Protein AF-A0A4Q2DPC7-F1 (afdb_monomer)

Radius of gyration: 23.28 Å; Cα contacts (8 Å, |Δi|>4): 653; chains: 1; bounding box: 59×60×65 Å

pLDDT: mean 77.58, std 16.74, range [26.27, 97.38]

Sequence (340 aa):
MPGGRYLVTFQQLKWLSVWDLRQPSPPPSTSSPENDDQLEGFRPTLLLRHNIAPFDSLAYIDSCVDGNTVRFLIKQLCEVPEEISSALNLDTSEGVPTYDLLQLSTQDGNVSIERLGRLIIVYPEVKYSLALSESEILFQTEDATMIWDASQSQASVWLIDIEDTPEICGVFTFSNHVLYITAKGVYGVERPPSQPIGEDWIVLPTSVEPRAAATLRPSFFIPHELEHTIDSGDQVSGPNVCNPRFREHHEEVFYEITEFEPLMDVDGKVTTKSKQTRDPISVYRYLFTFDSSHPEKSTLKLTESAAVSRPPGSSPKSLPPGAEVELAPVLHARMMMLRR

Mean predicted aligned error: 10.71 Å

Structure (mmCIF, N/CA/C/O backbone):
data_AF-A0A4Q2DPC7-F1
#
_entry.id   AF-A0A4Q2DPC7-F1
#
loop_
_atom_site.group_PDB
_atom_site.id
_atom_site.type_symbol
_atom_site.label_atom_id
_atom_site.label_alt_id
_atom_site.label_comp_id
_atom_site.label_asym_id
_atom_site.label_entity_id
_atom_site.label_seq_id
_atom_site.pdbx_PDB_ins_code
_atom_site.Cartn_x
_atom_site.Cartn_y
_atom_site.Cartn_z
_atom_site.occupancy
_atom_site.B_iso_or_equiv
_atom_site.auth_seq_id
_atom_site.auth_comp_id
_atom_site.auth_asym_id
_atom_site.auth_atom_id
_atom_site.pdbx_PDB_model_num
ATOM 1 N N . MET A 1 1 ? -11.264 15.529 5.715 1.00 56.19 1 MET A N 1
ATOM 2 C CA . MET A 1 1 ? -11.570 16.604 6.691 1.00 56.19 1 MET A CA 1
ATOM 3 C C . MET A 1 1 ? -11.340 17.989 6.089 1.00 56.19 1 MET A C 1
ATOM 5 O O . MET A 1 1 ? -10.223 18.275 5.660 1.00 56.19 1 MET A O 1
ATOM 9 N N . PRO A 1 2 ? -12.333 18.892 6.064 1.00 49.81 2 PRO A N 1
ATOM 10 C CA . PRO A 1 2 ? -12.220 20.132 5.303 1.00 49.81 2 PRO A CA 1
ATOM 11 C C . PRO A 1 2 ? -11.270 21.152 5.961 1.00 49.81 2 PRO A C 1
ATOM 13 O O . PRO A 1 2 ? -11.459 21.574 7.103 1.00 49.81 2 PRO A O 1
ATOM 16 N N . GLY A 1 3 ? -10.267 21.611 5.205 1.00 63.03 3 GLY A N 1
ATOM 17 C CA . GLY A 1 3 ? -9.585 22.892 5.432 1.00 63.03 3 GLY A CA 1
ATOM 18 C C . GLY A 1 3 ? -8.669 23.003 6.657 1.00 63.03 3 GLY A C 1
ATOM 19 O O . GLY A 1 3 ? -8.519 24.114 7.173 1.00 63.03 3 GLY A O 1
ATOM 20 N N . GLY A 1 4 ? -8.088 21.898 7.139 1.00 74.62 4 GLY A N 1
ATOM 21 C CA . GLY A 1 4 ? -7.097 21.919 8.228 1.00 74.62 4 GLY A CA 1
ATOM 22 C C . GLY A 1 4 ? -7.664 22.342 9.588 1.00 74.62 4 GLY A C 1
ATOM 23 O O . GLY A 1 4 ? -6.936 22.870 10.421 1.00 74.62 4 GLY A O 1
ATOM 24 N N . ARG A 1 5 ? -8.978 22.178 9.800 1.00 84.69 5 ARG A N 1
ATOM 25 C CA . ARG A 1 5 ? -9.642 22.503 11.073 1.00 84.69 5 ARG A CA 1
ATOM 26 C C . ARG A 1 5 ? -9.238 21.556 12.199 1.00 84.69 5 ARG A C 1
ATOM 28 O O . ARG A 1 5 ? -9.127 22.001 13.333 1.00 84.69 5 ARG A O 1
ATOM 35 N N . TYR A 1 6 ? -9.065 20.277 11.899 1.00 86.88 6 TYR A N 1
ATOM 36 C CA . TYR A 1 6 ? -8.822 19.263 12.913 1.00 86.88 6 TYR A CA 1
ATOM 37 C C . TYR A 1 6 ? -7.364 18.817 12.898 1.00 86.88 6 TYR A C 1
ATOM 39 O O . TYR A 1 6 ? -6.773 18.655 11.831 1.00 86.88 6 TYR A O 1
ATOM 47 N N . LEU A 1 7 ? -6.808 18.596 14.085 1.00 87.12 7 LEU A N 1
ATOM 48 C CA . LEU A 1 7 ? -5.503 17.978 14.280 1.00 87.12 7 LEU A CA 1
ATOM 49 C C . LEU A 1 7 ? -5.706 16.623 14.950 1.00 87.12 7 LEU A C 1
ATOM 51 O O . LEU A 1 7 ? -6.346 16.544 15.995 1.00 87.12 7 LEU A O 1
ATOM 55 N N . VAL A 1 8 ? -5.137 15.571 14.370 1.00 87.81 8 VAL A N 1
ATOM 56 C CA . VAL A 1 8 ? -5.086 14.247 14.997 1.00 87.81 8 VAL A CA 1
ATOM 57 C C . VAL A 1 8 ? -3.690 14.047 15.570 1.00 87.81 8 VAL A C 1
ATOM 59 O O . VAL A 1 8 ? -2.701 14.245 14.866 1.00 87.81 8 VAL A O 1
ATOM 62 N N . THR A 1 9 ? -3.599 13.681 16.847 1.00 88.88 9 THR A N 1
ATOM 63 C CA . THR A 1 9 ? -2.324 13.386 17.510 1.00 88.88 9 THR A CA 1
ATOM 64 C C . THR A 1 9 ? -2.333 12.009 18.153 1.00 88.88 9 THR A C 1
ATOM 66 O O . THR A 1 9 ? -3.352 11.550 18.670 1.00 88.88 9 THR A O 1
ATOM 69 N N . PHE A 1 10 ? -1.165 11.370 18.152 1.00 86.12 10 PHE A N 1
ATOM 70 C CA . PHE A 1 10 ? -0.914 10.127 18.869 1.00 86.12 10 PHE A CA 1
ATOM 71 C C . PHE A 1 10 ? -0.102 10.450 20.122 1.00 86.12 10 PHE A C 1
ATOM 73 O O . PHE A 1 10 ? 1.041 10.892 20.032 1.00 86.12 10 PHE A O 1
ATOM 80 N N . GLN A 1 11 ? -0.701 10.282 21.299 1.00 84.56 11 GLN A N 1
ATOM 81 C CA . GLN A 1 11 ? -0.063 10.597 22.575 1.00 84.56 11 GLN A CA 1
ATOM 82 C C . GLN A 1 11 ? 0.339 9.313 23.296 1.00 84.56 11 GLN A C 1
ATOM 84 O O . GLN A 1 11 ? -0.480 8.407 23.468 1.00 84.56 11 GLN A O 1
ATOM 89 N N . GLN A 1 12 ? 1.597 9.260 23.749 1.00 82.69 12 GLN A N 1
ATOM 90 C CA . GLN A 1 12 ? 2.149 8.155 24.550 1.00 82.69 12 GLN A CA 1
ATOM 91 C C . GLN A 1 12 ? 1.966 6.767 23.909 1.00 82.69 12 GLN A C 1
ATOM 93 O O . GLN A 1 12 ? 1.834 5.782 24.625 1.00 82.69 12 GLN A O 1
ATOM 98 N N . LEU A 1 13 ? 1.876 6.700 22.576 1.00 80.38 13 LEU A N 1
ATOM 99 C CA . LEU A 1 13 ? 1.607 5.470 21.818 1.00 80.38 13 LEU A CA 1
ATOM 100 C C . LEU A 1 13 ? 0.351 4.689 22.274 1.00 80.38 13 LEU A C 1
ATOM 102 O O . LEU A 1 13 ? 0.242 3.491 22.046 1.00 80.38 13 LEU A O 1
ATOM 106 N N . LYS A 1 14 ? -0.599 5.362 22.937 1.00 85.38 14 LYS A N 1
ATOM 107 C CA . LYS A 1 14 ? -1.792 4.741 23.547 1.00 85.38 14 LYS A CA 1
ATOM 108 C C . LYS A 1 14 ? -3.076 5.535 23.318 1.00 85.38 14 LYS A C 1
ATOM 110 O O . LYS A 1 14 ? -4.182 5.052 23.528 1.00 85.38 14 LYS A O 1
ATOM 115 N N . TRP A 1 15 ? -2.963 6.790 22.902 1.00 87.94 15 TRP A N 1
ATOM 116 C CA . TRP A 1 15 ? -4.129 7.647 22.735 1.00 87.94 15 TRP A CA 1
ATOM 117 C C . TRP A 1 15 ? -4.141 8.265 21.352 1.00 87.94 15 TRP A C 1
ATOM 119 O O . TRP A 1 15 ? -3.207 8.978 20.995 1.00 87.94 15 TRP A O 1
ATOM 129 N N . LEU A 1 16 ? -5.232 8.057 20.620 1.00 89.94 16 LEU A N 1
ATOM 130 C CA . LEU A 1 16 ? -5.581 8.866 19.460 1.00 89.94 16 LEU A CA 1
ATOM 131 C C . LEU A 1 16 ? -6.444 10.025 19.951 1.00 89.94 16 LEU A C 1
ATOM 133 O O . LEU A 1 16 ? -7.504 9.818 20.541 1.00 89.94 16 LEU A O 1
ATOM 137 N N . SER A 1 17 ? -5.974 11.250 19.745 1.00 91.00 17 SER A N 1
ATOM 138 C CA . SER A 1 17 ? -6.675 12.467 20.157 1.00 91.00 17 SER A CA 1
ATOM 139 C C . SER A 1 17 ? -7.010 13.326 18.949 1.00 91.00 17 SER A C 1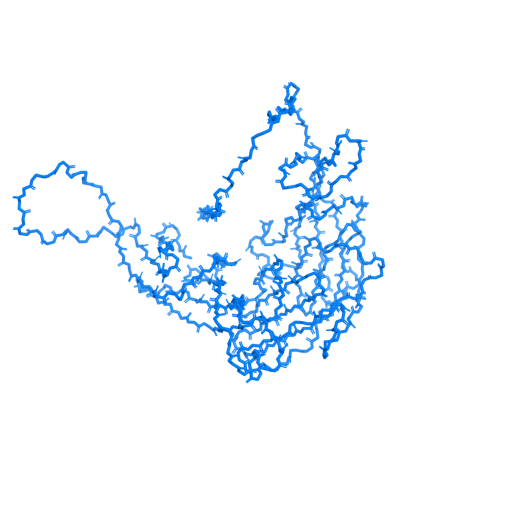
ATOM 141 O O . SER A 1 17 ? -6.179 13.488 18.058 1.00 91.00 17 SER A O 1
ATOM 143 N N . VAL A 1 18 ? -8.210 13.899 18.932 1.00 90.62 18 VAL A N 1
ATOM 144 C CA . VAL A 1 18 ? -8.676 14.797 17.871 1.00 90.62 18 VAL A CA 1
ATOM 145 C C . VAL A 1 18 ? -8.951 16.162 18.467 1.00 90.62 18 VAL A C 1
ATOM 147 O O . VAL A 1 18 ? -9.733 16.291 19.407 1.00 90.62 18 VAL A O 1
ATOM 150 N N . TRP A 1 19 ? -8.311 17.176 17.904 1.00 91.00 19 TRP A N 1
ATOM 151 C CA . TRP A 1 19 ? -8.362 18.555 18.364 1.00 91.00 19 TRP A CA 1
ATOM 152 C C . TRP A 1 19 ? -9.029 19.432 17.313 1.00 91.00 19 TRP A C 1
ATOM 154 O O . TRP A 1 19 ? -8.735 19.301 16.127 1.00 91.00 19 TRP A O 1
ATOM 164 N N . ASP A 1 20 ? -9.877 20.360 17.739 1.00 89.56 20 ASP A N 1
ATOM 165 C CA . ASP A 1 20 ? -10.370 21.454 16.910 1.00 89.56 20 ASP A CA 1
ATOM 166 C C . ASP A 1 20 ? -9.420 22.654 17.018 1.00 89.56 20 ASP A C 1
ATOM 168 O O . ASP A 1 20 ? -9.315 23.293 18.067 1.00 89.56 20 ASP A O 1
ATOM 172 N N . LEU A 1 21 ? -8.731 22.965 15.920 1.00 87.81 21 LEU A N 1
ATOM 173 C CA . LEU A 1 21 ? -7.812 24.097 15.792 1.00 87.81 21 LEU A CA 1
ATOM 174 C C . LEU A 1 21 ? -8.520 25.429 15.516 1.00 87.81 21 LEU A C 1
ATOM 176 O O . LEU A 1 21 ? -7.850 26.441 15.337 1.00 87.81 21 LEU A O 1
ATOM 180 N N . ARG A 1 22 ? -9.852 25.462 15.420 1.00 84.56 22 ARG A N 1
ATOM 181 C CA . ARG A 1 22 ? -10.618 26.702 15.202 1.00 84.56 22 ARG A CA 1
ATOM 182 C C . ARG A 1 22 ? -11.513 27.058 16.375 1.00 84.56 22 ARG A C 1
ATOM 184 O O . ARG A 1 22 ? -11.878 28.222 16.515 1.00 84.56 22 ARG A O 1
ATOM 191 N N . GLN A 1 23 ? -11.862 26.083 17.204 1.00 78.69 23 GLN A N 1
ATOM 192 C CA . GLN A 1 23 ? -12.655 26.320 18.397 1.00 78.69 23 GLN A CA 1
ATOM 193 C C . GLN A 1 23 ? -11.728 26.617 19.586 1.00 78.69 23 GLN A C 1
ATOM 195 O O . GLN A 1 23 ? -10.999 25.717 20.018 1.00 78.69 23 GLN A O 1
ATOM 200 N N . PRO A 1 24 ? -11.723 27.856 20.119 1.00 72.81 24 PRO A N 1
ATOM 201 C CA . PRO A 1 24 ? -10.954 28.165 21.313 1.00 72.81 24 PRO A CA 1
ATOM 202 C C . PRO A 1 24 ? -11.492 27.336 22.480 1.00 72.81 24 PRO A C 1
ATOM 204 O O . PRO A 1 24 ? -12.707 27.230 22.663 1.00 72.81 24 PRO A O 1
ATOM 207 N N . SER A 1 25 ? -10.584 26.749 23.260 1.00 67.88 25 SER A N 1
ATOM 208 C CA . SER A 1 25 ? -10.962 26.071 24.499 1.00 67.88 25 SER A CA 1
ATOM 209 C C . SER A 1 25 ? -11.742 27.043 25.388 1.00 67.88 25 SER A C 1
ATOM 211 O O . SER A 1 25 ? -11.353 28.214 25.473 1.00 67.88 25 SER A O 1
ATOM 213 N N . PRO A 1 26 ? -12.815 26.597 26.068 1.00 67.88 26 PRO A N 1
ATOM 214 C CA . PRO A 1 26 ? -13.439 27.427 27.085 1.00 67.88 26 PRO A CA 1
ATOM 215 C C . PRO A 1 26 ? -12.363 27.844 28.098 1.00 67.88 26 PRO A C 1
ATOM 217 O O . PRO A 1 26 ? -11.483 27.029 28.411 1.00 67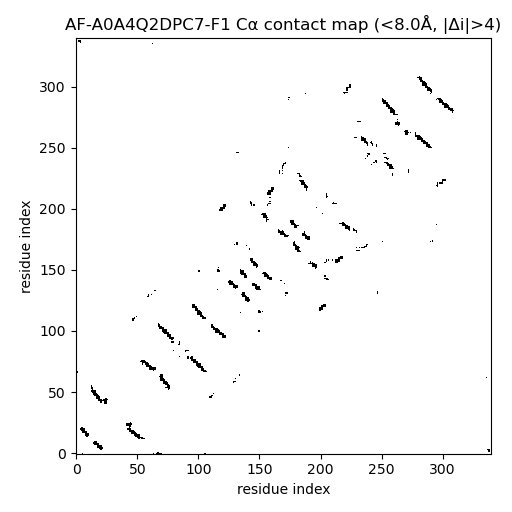.88 26 PRO A O 1
ATOM 220 N N . PRO A 1 27 ? -12.382 29.102 28.577 1.00 64.81 27 PRO A N 1
ATOM 221 C CA . PRO A 1 27 ? -11.403 29.553 29.551 1.00 64.81 27 PRO A CA 1
ATOM 222 C C . PRO A 1 27 ? -11.418 28.579 30.732 1.00 64.81 27 PRO A C 1
ATOM 224 O O . PRO A 1 27 ? -12.505 28.148 31.142 1.00 64.81 27 PRO A O 1
ATOM 227 N N . PRO A 1 28 ? -10.242 28.184 31.255 1.00 64.56 28 PRO A N 1
ATOM 228 C CA . PRO A 1 28 ? -10.202 27.362 32.451 1.00 64.56 28 PRO A CA 1
ATOM 229 C C . PRO A 1 28 ? -11.060 28.061 33.501 1.00 64.56 28 PRO A C 1
ATOM 231 O O . PRO A 1 28 ? -10.928 29.265 33.710 1.00 64.56 28 PRO A O 1
ATOM 234 N N . SER A 1 29 ? -11.989 27.330 34.111 1.00 61.09 29 SER A N 1
ATOM 235 C CA . SER A 1 29 ? -12.827 27.849 35.186 1.00 61.09 29 SER A CA 1
ATOM 236 C C . SER A 1 29 ? -11.931 28.140 36.393 1.00 61.09 29 SER A C 1
ATOM 238 O O . SER A 1 29 ? -11.763 27.296 37.269 1.00 61.09 29 SER A O 1
ATOM 240 N N . THR A 1 30 ? -11.264 29.295 36.396 1.00 59.38 30 THR A N 1
ATOM 241 C CA . THR A 1 30 ? -10.318 29.696 37.432 1.00 59.38 30 THR A CA 1
ATOM 242 C C . THR A 1 30 ? -11.053 30.371 38.574 1.00 59.38 30 THR A C 1
ATOM 244 O O . THR A 1 30 ? -11.545 31.489 38.444 1.00 59.38 30 THR A O 1
ATOM 247 N N . SER A 1 31 ? -11.025 29.709 39.727 1.00 49.44 31 SER A N 1
ATOM 248 C CA . SER A 1 31 ? -11.077 30.337 41.046 1.00 49.44 31 SER A CA 1
ATOM 249 C C . SER A 1 31 ? -9.678 30.508 41.660 1.00 49.44 31 SER A C 1
ATOM 251 O O . SER A 1 31 ? -9.562 30.622 42.876 1.00 49.44 31 SER A O 1
ATOM 253 N N . SER A 1 32 ? -8.606 30.513 40.862 1.00 50.31 32 SER A N 1
ATOM 254 C CA . SER A 1 32 ? -7.241 30.716 41.366 1.00 50.31 32 SER A CA 1
ATOM 255 C C . SER A 1 32 ? -6.572 31.861 40.612 1.00 50.31 32 SER A C 1
ATOM 257 O O . SER A 1 32 ? -6.123 31.665 39.483 1.00 50.31 32 SER A O 1
ATOM 259 N N . PRO A 1 33 ? -6.553 33.064 41.207 1.00 58.44 33 PRO A N 1
ATOM 260 C CA . PRO A 1 33 ? -5.774 34.179 40.721 1.00 58.44 33 PRO A CA 1
ATOM 261 C C . PRO A 1 33 ? -4.414 34.090 41.394 1.00 58.44 33 PRO A C 1
ATOM 263 O O . PRO A 1 33 ? -4.319 34.400 42.570 1.00 58.44 33 PRO A O 1
ATOM 266 N N . GLU A 1 34 ? -3.378 33.651 40.693 1.00 55.31 34 GLU A N 1
ATOM 267 C CA . GLU A 1 34 ? -2.026 34.103 41.015 1.00 55.31 34 GLU A CA 1
ATOM 268 C C . GLU A 1 34 ? -1.064 33.688 39.908 1.00 55.31 34 GLU A C 1
ATOM 270 O O . GLU A 1 34 ? -0.808 32.510 39.690 1.00 55.31 34 GLU A O 1
ATOM 275 N N . ASN A 1 35 ? -0.574 34.722 39.225 1.00 55.84 35 ASN A N 1
ATOM 276 C CA . ASN A 1 35 ? 0.733 34.811 38.594 1.00 55.84 35 ASN A CA 1
ATOM 277 C C . ASN A 1 35 ? 1.124 33.667 37.662 1.00 55.84 35 ASN A C 1
ATOM 279 O O . ASN A 1 35 ? 1.752 32.700 38.068 1.00 55.84 35 ASN A O 1
ATOM 283 N N . ASP A 1 36 ? 0.875 33.876 36.377 1.00 49.44 36 ASP A N 1
ATOM 284 C CA . ASP A 1 36 ? 1.939 33.692 35.398 1.00 49.44 36 ASP A CA 1
ATOM 285 C C . ASP A 1 36 ? 1.606 34.526 34.166 1.00 49.44 36 ASP A C 1
ATOM 287 O O . ASP A 1 36 ? 0.430 34.743 33.866 1.00 49.44 36 ASP A O 1
ATOM 291 N N . ASP A 1 37 ? 2.643 35.002 33.481 1.00 51.69 37 ASP A N 1
ATOM 292 C CA . ASP A 1 37 ? 2.609 35.593 32.144 1.00 51.69 37 ASP A CA 1
ATOM 293 C C . ASP A 1 37 ? 1.985 34.596 31.150 1.00 51.69 37 ASP A C 1
ATOM 295 O O . ASP A 1 37 ? 2.657 33.937 30.351 1.00 51.69 37 ASP A O 1
ATOM 299 N N . GLN A 1 38 ? 0.666 34.429 31.233 1.00 54.44 38 GLN A N 1
ATOM 300 C CA . GLN A 1 38 ? -0.097 33.591 30.336 1.00 54.44 38 GLN A CA 1
ATOM 301 C C . GLN A 1 38 ? -0.081 34.291 28.989 1.00 54.44 38 GLN A C 1
ATOM 303 O O . GLN A 1 38 ? -0.838 35.229 28.752 1.00 54.44 38 GLN A O 1
ATOM 308 N N . LEU A 1 39 ? 0.776 33.806 28.087 1.00 53.41 39 LEU A N 1
ATOM 309 C CA . LEU A 1 39 ? 0.493 33.894 26.664 1.00 53.41 39 LEU A CA 1
ATOM 310 C C . LEU A 1 39 ? -1.000 33.578 26.499 1.00 53.41 39 LEU A C 1
ATOM 312 O O . LEU A 1 39 ? -1.407 32.431 26.708 1.00 53.41 39 LEU A O 1
ATOM 316 N N . GLU A 1 40 ? -1.799 34.585 26.131 1.00 57.34 40 GLU A N 1
ATOM 317 C CA . GLU A 1 40 ? -3.166 34.452 25.609 1.00 57.34 40 GLU A CA 1
ATOM 318 C C . GLU A 1 40 ? -3.102 33.735 24.246 1.00 57.34 40 GLU A C 1
ATOM 320 O O . GLU A 1 40 ? -3.514 34.227 23.199 1.00 57.34 40 GLU A O 1
ATOM 325 N N . GLY A 1 41 ? -2.463 32.571 24.234 1.00 65.75 41 GLY A N 1
ATOM 326 C CA . GLY A 1 41 ? -2.281 31.729 23.080 1.00 65.75 41 GLY A CA 1
ATOM 327 C C . GLY A 1 41 ? -3.555 30.944 22.862 1.00 65.75 41 GLY A C 1
ATOM 328 O O . GLY A 1 41 ? -4.091 30.324 23.782 1.00 65.75 41 GLY A O 1
ATOM 329 N N . PHE A 1 42 ? -4.023 30.957 21.621 1.00 70.38 42 PHE A N 1
ATOM 330 C CA . PHE A 1 42 ? -5.060 30.065 21.136 1.00 70.38 42 PHE A CA 1
ATOM 331 C C . PHE A 1 42 ? -4.803 28.624 21.620 1.00 70.38 42 PHE A C 1
ATOM 333 O O . PHE A 1 42 ? -3.779 28.024 21.285 1.00 70.38 42 PHE A O 1
ATOM 340 N N . ARG A 1 43 ? -5.728 28.071 22.416 1.00 79.00 43 ARG A N 1
ATOM 341 C CA . ARG A 1 43 ? -5.691 26.673 22.870 1.00 79.00 43 ARG A CA 1
ATOM 342 C C . ARG A 1 43 ? -6.716 25.851 22.086 1.00 79.00 43 ARG A C 1
ATOM 344 O O . ARG A 1 43 ? -7.916 26.073 22.286 1.00 79.00 43 ARG A O 1
ATOM 351 N N . PRO A 1 44 ? -6.279 24.907 21.234 1.00 85.44 44 PRO A N 1
ATOM 352 C CA . PRO A 1 44 ? -7.181 23.999 20.534 1.00 85.44 44 PRO A CA 1
ATOM 353 C C . PRO A 1 44 ? -8.078 23.222 21.500 1.00 85.44 44 PRO A C 1
ATOM 355 O O . PRO A 1 44 ? -7.621 22.807 22.565 1.00 85.44 44 PRO A O 1
ATOM 358 N N . THR A 1 45 ? -9.332 22.987 21.118 1.00 89.56 45 THR A N 1
ATOM 359 C CA . THR A 1 45 ? -10.280 22.203 21.930 1.00 89.56 45 THR A CA 1
ATOM 360 C C . THR A 1 45 ? -10.107 20.710 21.657 1.00 89.56 45 THR A C 1
ATOM 362 O O . THR A 1 45 ? -10.149 20.292 20.504 1.00 89.56 45 THR A O 1
ATOM 365 N N . LEU A 1 46 ? -9.951 19.882 22.693 1.00 90.62 46 LEU A N 1
ATOM 366 C CA . LEU A 1 46 ? -9.965 18.421 22.549 1.00 90.62 46 LEU A CA 1
ATOM 367 C C . LEU A 1 46 ? -11.403 17.938 22.308 1.00 90.62 46 LEU A C 1
ATOM 369 O O . LEU A 1 46 ? -12.254 18.108 23.177 1.00 90.62 46 LEU A O 1
ATOM 373 N N . LEU A 1 47 ? -11.666 17.329 21.152 1.00 90.50 47 LEU A N 1
ATOM 374 C CA . LEU A 1 47 ? -12.987 16.805 20.784 1.00 90.50 47 LEU A CA 1
ATOM 375 C C . LEU A 1 47 ? -13.158 15.334 21.147 1.00 90.50 47 LEU A C 1
ATOM 377 O O . LEU A 1 47 ? -14.209 14.924 21.628 1.00 90.50 47 LEU A O 1
ATOM 381 N N . LEU A 1 48 ? -12.122 14.536 20.901 1.00 93.06 48 LEU A N 1
ATOM 382 C CA . LEU A 1 48 ? -12.150 13.096 21.112 1.00 93.06 48 LEU A CA 1
ATOM 383 C C . LEU A 1 48 ? -10.806 12.642 21.663 1.00 93.06 48 LEU A C 1
ATOM 385 O O . LEU A 1 48 ? -9.757 13.063 21.179 1.00 93.06 48 LEU A O 1
ATOM 389 N N . ARG A 1 49 ? -10.847 11.731 22.633 1.00 92.75 49 ARG A N 1
ATOM 390 C CA . ARG A 1 49 ? -9.684 10.971 23.082 1.00 92.75 49 ARG A CA 1
ATOM 391 C C . ARG A 1 49 ? -10.050 9.495 23.128 1.00 92.75 49 ARG A C 1
ATOM 393 O O . ARG A 1 49 ? -10.846 9.080 23.964 1.00 92.75 49 ARG A O 1
ATOM 400 N N . HIS A 1 50 ? -9.467 8.720 22.226 1.00 90.38 50 HIS A N 1
ATOM 401 C CA . HIS A 1 50 ? -9.716 7.295 22.081 1.00 90.38 50 HIS A CA 1
ATOM 402 C C . HIS A 1 50 ? -8.509 6.491 22.557 1.00 90.38 50 HIS A C 1
ATOM 404 O O . HIS A 1 50 ? -7.373 6.785 22.180 1.00 90.38 50 HIS A O 1
ATOM 410 N N . ASN A 1 51 ? -8.761 5.503 23.415 1.00 89.19 51 ASN A N 1
ATOM 411 C CA . ASN A 1 51 ? -7.736 4.573 23.873 1.00 89.19 51 ASN A CA 1
ATOM 412 C C . ASN A 1 51 ? -7.463 3.574 22.750 1.00 89.19 51 ASN A C 1
ATOM 414 O O . ASN A 1 51 ? -8.333 2.775 2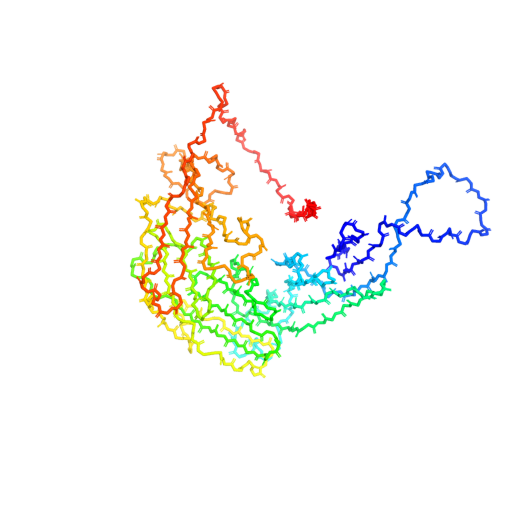2.416 1.00 89.19 51 ASN A O 1
ATOM 418 N N . ILE A 1 52 ? -6.268 3.637 22.189 1.00 84.12 52 ILE A N 1
ATOM 419 C CA . ILE A 1 52 ? -5.738 2.615 21.297 1.00 84.12 52 ILE A CA 1
ATOM 420 C C . ILE A 1 52 ? -4.802 1.750 22.135 1.00 84.12 52 ILE A C 1
ATOM 422 O O . ILE A 1 52 ? -4.061 2.266 22.975 1.00 84.12 52 ILE A O 1
ATOM 426 N N . ALA A 1 53 ? -4.856 0.429 21.965 1.00 78.31 53 ALA A N 1
ATOM 427 C CA . ALA A 1 53 ? -3.890 -0.432 22.638 1.00 78.31 53 ALA A CA 1
ATOM 428 C C . ALA A 1 53 ? -2.459 0.038 22.296 1.00 78.31 53 ALA A C 1
ATOM 430 O O . ALA A 1 53 ? -2.271 0.640 21.231 1.00 78.31 53 ALA A O 1
ATOM 431 N N . PRO A 1 54 ? -1.474 -0.169 23.195 1.00 78.38 54 PRO A N 1
ATOM 432 C CA . PRO A 1 54 ? -0.093 0.219 22.936 1.00 78.38 54 PRO A CA 1
ATOM 433 C C . PRO A 1 54 ? 0.331 -0.237 21.542 1.00 78.38 54 PRO A C 1
ATOM 435 O O . PRO A 1 54 ? 0.259 -1.426 21.230 1.00 78.38 54 PRO A O 1
ATOM 438 N N . PHE A 1 55 ? 0.691 0.716 20.687 1.00 73.94 55 PHE A N 1
ATOM 439 C CA . PHE A 1 55 ? 1.005 0.427 19.295 1.00 73.94 55 PHE A CA 1
ATOM 440 C C . PHE A 1 55 ? 2.494 0.605 19.024 1.00 73.94 55 PHE A C 1
ATOM 442 O O . PHE A 1 55 ? 3.145 1.478 19.596 1.00 73.94 55 PHE A O 1
ATOM 449 N N . ASP A 1 56 ? 3.011 -0.247 18.146 1.00 74.00 56 ASP A N 1
ATOM 450 C CA . ASP A 1 56 ? 4.403 -0.233 17.704 1.00 74.00 56 ASP A CA 1
ATOM 451 C C . ASP A 1 56 ? 4.604 0.898 16.692 1.00 74.00 56 ASP A C 1
ATOM 453 O O . ASP A 1 56 ? 5.452 1.776 16.845 1.00 74.00 56 ASP A O 1
ATOM 457 N N . SER A 1 57 ? 3.738 0.942 15.678 1.00 74.81 57 SER A N 1
ATOM 458 C CA . SER A 1 57 ? 3.806 1.960 14.637 1.00 74.81 57 SER A CA 1
ATOM 459 C C . SER A 1 57 ? 2.451 2.239 13.993 1.00 74.81 57 SER A C 1
ATOM 461 O O . SER A 1 57 ? 1.511 1.441 14.026 1.00 74.81 57 SER A O 1
ATOM 463 N N . LEU A 1 58 ? 2.342 3.424 13.400 1.00 73.25 58 LEU A N 1
ATOM 464 C CA . LEU A 1 58 ? 1.236 3.754 12.516 1.00 73.25 58 LEU A CA 1
ATOM 465 C C . LEU A 1 58 ? 1.594 3.258 11.115 1.00 73.25 58 LEU A C 1
ATOM 467 O O . LEU A 1 58 ? 2.494 3.810 10.486 1.00 73.25 58 LEU A O 1
ATOM 471 N N . ALA A 1 59 ? 0.906 2.216 10.652 1.00 69.44 59 ALA A N 1
ATOM 472 C CA . ALA A 1 59 ? 1.213 1.581 9.375 1.00 69.44 59 ALA A CA 1
ATOM 473 C C . ALA A 1 59 ? 0.668 2.396 8.196 1.00 69.44 59 ALA A C 1
ATOM 475 O O . ALA A 1 59 ? 1.321 2.514 7.162 1.00 69.44 59 ALA A O 1
ATOM 476 N N . TYR A 1 60 ? -0.517 2.995 8.355 1.00 74.31 60 TYR A N 1
ATOM 477 C CA . TYR A 1 60 ? -1.154 3.751 7.281 1.00 74.31 60 TYR A CA 1
ATOM 478 C C . TYR A 1 60 ? -2.164 4.794 7.792 1.00 74.31 60 TYR A C 1
ATOM 480 O O . TYR A 1 60 ? -2.839 4.590 8.803 1.00 74.31 60 TYR A O 1
ATOM 488 N N . ILE A 1 61 ? -2.273 5.913 7.064 1.00 72.00 61 ILE A N 1
ATOM 489 C CA . ILE A 1 61 ? -3.328 6.926 7.216 1.00 72.00 61 ILE A CA 1
ATOM 490 C C . ILE A 1 61 ? -3.964 7.153 5.845 1.00 72.00 61 ILE A C 1
ATOM 492 O O . ILE A 1 61 ? -3.274 7.577 4.913 1.00 72.00 61 ILE A O 1
ATOM 496 N N . ASP A 1 62 ? -5.274 6.946 5.746 1.00 72.50 62 ASP A N 1
ATOM 497 C CA . ASP A 1 62 ? -6.045 7.368 4.583 1.00 72.50 62 ASP A CA 1
ATOM 498 C C . ASP A 1 62 ? -6.438 8.833 4.722 1.00 72.50 62 ASP A C 1
ATOM 500 O O . ASP A 1 62 ? -7.155 9.206 5.651 1.00 72.50 62 ASP A O 1
ATOM 504 N N . SER A 1 63 ? -5.946 9.678 3.819 1.00 58.66 63 SER A N 1
ATOM 505 C CA . SER A 1 63 ? -6.026 11.127 3.997 1.00 58.66 63 SER A CA 1
ATOM 506 C C . SER A 1 63 ? -7.455 11.676 3.935 1.00 58.66 63 SER A C 1
ATOM 508 O O . SER A 1 63 ? -7.717 12.661 4.625 1.00 58.66 63 SER A O 1
ATOM 510 N N . CYS A 1 64 ? -8.368 11.047 3.182 1.00 61.59 64 CYS A N 1
ATOM 511 C CA . CYS A 1 64 ? -9.812 11.319 3.143 1.00 61.59 64 CYS A CA 1
ATOM 512 C C . CYS A 1 64 ? -10.512 10.173 2.388 1.00 61.59 64 CYS A C 1
ATOM 514 O O . CYS A 1 64 ? -10.351 10.076 1.177 1.00 61.59 64 CYS A O 1
ATOM 516 N N . VAL A 1 65 ? -11.318 9.359 3.072 1.00 67.12 65 VAL A N 1
ATOM 517 C CA . VAL A 1 65 ? -12.262 8.441 2.395 1.00 67.12 65 VAL A CA 1
ATOM 518 C C . VAL A 1 65 ? -13.363 9.256 1.718 1.00 67.12 65 VAL A C 1
ATOM 520 O O . VAL A 1 65 ? -13.769 8.995 0.595 1.00 67.12 65 VAL A O 1
ATOM 523 N N . ASP A 1 66 ? -13.796 10.300 2.419 1.00 71.94 66 ASP A N 1
ATOM 524 C CA . ASP A 1 66 ? -14.677 11.347 1.938 1.00 71.94 66 ASP A CA 1
ATOM 525 C C . ASP A 1 66 ? -14.280 12.671 2.629 1.00 71.94 66 ASP A C 1
ATOM 527 O O . ASP A 1 66 ? -13.293 12.753 3.374 1.00 71.94 66 ASP A O 1
ATOM 531 N N . GLY A 1 67 ? -15.040 13.746 2.406 1.00 74.62 67 GLY A N 1
ATOM 532 C CA . GLY A 1 67 ? -14.769 15.049 3.026 1.00 74.62 67 GLY A CA 1
ATOM 533 C C . GLY A 1 67 ? -14.686 15.027 4.563 1.00 74.62 67 GLY A C 1
ATOM 534 O O . GLY A 1 67 ? -14.027 15.895 5.142 1.00 74.62 67 GLY A O 1
ATOM 535 N N . ASN A 1 68 ? -15.262 14.018 5.211 1.00 84.88 68 ASN A N 1
ATOM 536 C CA . ASN A 1 68 ? -15.559 13.907 6.635 1.00 84.88 68 ASN A CA 1
ATOM 537 C C . ASN A 1 68 ? -14.942 12.674 7.320 1.00 84.88 68 ASN A C 1
ATOM 539 O O . ASN A 1 68 ? -14.954 12.607 8.547 1.00 84.88 68 ASN A O 1
ATOM 543 N N . THR A 1 69 ? -14.371 11.741 6.564 1.00 85.31 69 THR A N 1
ATOM 544 C CA . THR A 1 69 ? -13.912 10.448 7.080 1.00 85.31 69 THR A CA 1
ATOM 545 C C . THR A 1 69 ? -12.417 10.243 6.829 1.00 85.31 69 THR A C 1
ATOM 547 O O . THR A 1 69 ? -11.913 10.488 5.733 1.00 85.31 69 THR A O 1
ATOM 550 N N . VAL A 1 70 ? -11.691 9.790 7.852 1.00 84.94 70 VAL A N 1
ATOM 551 C CA . VAL A 1 70 ? -10.255 9.456 7.821 1.00 84.94 70 VAL A CA 1
ATOM 552 C C . VAL A 1 70 ? -10.080 8.057 8.393 1.00 84.94 70 VAL A C 1
ATOM 554 O O . VAL A 1 70 ? -10.670 7.742 9.424 1.00 84.94 70 VAL A O 1
ATOM 557 N N . ARG A 1 71 ? -9.261 7.216 7.758 1.00 86.00 71 ARG A N 1
ATOM 558 C CA . ARG A 1 71 ? -8.971 5.862 8.254 1.00 86.00 71 ARG A CA 1
ATOM 559 C C . ARG A 1 71 ? -7.529 5.735 8.717 1.00 86.00 71 ARG A C 1
ATOM 561 O O . ARG A 1 71 ? -6.628 6.366 8.169 1.00 86.00 71 ARG A O 1
ATOM 568 N N . PHE A 1 72 ? -7.323 4.900 9.724 1.00 86.81 72 PHE A N 1
ATOM 569 C CA . PHE A 1 72 ? -6.022 4.599 10.302 1.00 86.81 72 PHE A CA 1
ATOM 570 C C . PHE A 1 72 ? -5.836 3.092 10.330 1.00 86.81 72 PHE A C 1
ATOM 572 O O . PHE A 1 72 ? -6.696 2.384 10.845 1.00 86.81 72 PHE A O 1
ATOM 579 N N . LEU A 1 73 ? -4.699 2.617 9.832 1.00 86.88 73 LEU A N 1
ATOM 580 C CA . LEU A 1 73 ? -4.237 1.264 10.104 1.00 86.88 73 LEU A CA 1
ATOM 581 C C . LEU A 1 73 ? -3.142 1.345 11.159 1.00 86.88 73 LEU A C 1
ATOM 583 O O . LEU A 1 73 ? -2.061 1.892 10.914 1.00 86.88 73 LEU A O 1
ATOM 587 N N . ILE A 1 74 ? -3.429 0.817 12.339 1.00 87.06 74 ILE A N 1
ATOM 588 C CA . ILE A 1 74 ? -2.514 0.849 13.475 1.00 87.06 74 ILE A CA 1
ATOM 589 C C . ILE A 1 74 ? -1.889 -0.533 13.622 1.00 87.06 74 ILE A C 1
ATOM 591 O O . ILE A 1 74 ? -2.616 -1.512 13.777 1.00 87.06 74 ILE A O 1
ATOM 595 N N . LYS A 1 75 ? -0.553 -0.601 13.596 1.00 87.06 75 LYS A N 1
ATOM 596 C CA . LYS A 1 75 ? 0.202 -1.822 13.879 1.00 87.06 75 LYS A CA 1
ATOM 597 C C . LYS A 1 75 ? 0.543 -1.863 15.366 1.00 87.06 75 LYS A C 1
ATOM 599 O O . LYS A 1 75 ? 1.237 -0.996 15.896 1.00 87.06 75 LYS A O 1
ATOM 604 N N . GLN A 1 76 ? 0.060 -2.892 16.033 1.00 85.75 76 GLN A N 1
ATOM 605 C CA . GLN A 1 76 ? 0.306 -3.201 17.433 1.00 85.75 76 GLN A CA 1
ATOM 606 C C . GLN A 1 76 ? 1.114 -4.493 17.528 1.00 85.75 76 GLN A C 1
ATOM 608 O O . GLN A 1 76 ? 1.073 -5.324 16.622 1.00 85.75 76 GLN A O 1
ATOM 613 N N . LEU A 1 77 ? 1.819 -4.672 18.638 1.00 83.06 77 LEU A N 1
ATOM 614 C CA . LEU A 1 77 ? 2.375 -5.966 19.018 1.00 83.06 77 LEU A CA 1
ATOM 615 C C . LEU A 1 77 ? 1.491 -6.508 20.133 1.00 83.06 77 LEU A C 1
ATOM 617 O O . LEU A 1 77 ? 1.320 -5.854 21.162 1.00 83.06 77 LEU A O 1
ATOM 621 N N . CYS A 1 78 ? 0.874 -7.659 19.898 1.00 78.12 78 CYS A N 1
ATOM 622 C CA . CYS A 1 78 ? 0.047 -8.330 20.892 1.00 78.12 78 CYS A CA 1
ATOM 623 C C . CYS A 1 78 ? 0.716 -9.628 21.331 1.00 78.12 78 CYS A C 1
ATOM 625 O O . CYS A 1 78 ? 1.438 -10.259 20.558 1.00 78.12 78 CYS A O 1
ATOM 627 N N . GLU A 1 79 ? 0.440 -10.032 22.570 1.00 78.94 79 GLU A N 1
ATOM 628 C CA . GLU A 1 79 ? 0.713 -11.400 22.997 1.00 78.94 79 GLU A CA 1
ATOM 629 C C . GLU A 1 79 ? -0.035 -12.360 22.074 1.00 78.94 79 GLU A C 1
ATOM 631 O O . GLU A 1 79 ? -1.183 -12.113 21.686 1.00 78.94 79 GLU A O 1
ATOM 636 N N . VAL A 1 80 ? 0.649 -13.429 21.685 1.00 70.94 80 VAL A N 1
ATOM 637 C CA . VAL A 1 80 ? 0.080 -14.455 20.820 1.00 70.94 80 VAL A CA 1
ATOM 638 C C . VAL A 1 80 ? -0.973 -15.212 21.627 1.00 70.94 80 VAL A C 1
ATOM 640 O O . VAL A 1 80 ? -0.619 -15.746 22.680 1.00 70.94 80 VAL A O 1
ATOM 643 N N . PRO A 1 81 ? -2.239 -15.283 21.172 1.00 74.00 81 PRO A N 1
ATOM 644 C CA . PRO A 1 81 ? -3.225 -16.173 21.774 1.00 74.00 81 PRO A CA 1
ATOM 645 C C . PRO A 1 81 ? -2.648 -17.586 21.926 1.00 74.00 81 PRO A C 1
ATOM 647 O O . PRO A 1 81 ? -1.980 -18.072 21.007 1.00 74.00 81 PRO A O 1
ATOM 650 N N . GLU A 1 82 ? -2.880 -18.239 23.069 1.00 78.00 82 GLU A N 1
ATOM 651 C CA . GLU A 1 82 ? -2.321 -19.570 23.360 1.00 78.00 82 GLU A CA 1
ATOM 652 C C . GLU A 1 82 ? -2.699 -20.598 22.288 1.00 78.00 82 GLU A C 1
ATOM 654 O O . GLU A 1 82 ? -1.922 -21.502 21.977 1.00 78.00 82 GLU A O 1
ATOM 659 N N . GLU A 1 83 ? -3.875 -20.436 21.683 1.00 74.19 83 GLU A N 1
ATOM 660 C CA . GLU A 1 83 ? -4.363 -21.269 20.592 1.00 74.19 83 GLU A CA 1
ATOM 661 C C . GLU A 1 83 ? -3.455 -21.164 19.359 1.00 74.19 83 GLU A C 1
ATOM 663 O O . GLU A 1 83 ? -3.098 -22.178 18.757 1.00 74.19 83 GLU A O 1
ATOM 668 N N . ILE A 1 84 ? -3.023 -19.946 19.020 1.00 72.44 84 ILE A N 1
ATOM 669 C CA . ILE A 1 84 ? -2.159 -19.667 17.868 1.00 72.44 84 ILE A CA 1
ATOM 670 C C . ILE A 1 84 ? -0.726 -20.111 18.166 1.00 72.44 84 ILE A C 1
ATOM 672 O O . ILE A 1 84 ? -0.103 -20.779 17.339 1.00 72.44 84 ILE A O 1
ATOM 676 N N . SER A 1 85 ? -0.202 -19.775 19.350 1.00 75.75 85 SER A N 1
ATOM 677 C CA . SER A 1 85 ? 1.165 -20.145 19.726 1.00 75.75 85 SER A CA 1
ATOM 678 C C . SER A 1 85 ? 1.338 -21.662 19.789 1.00 75.75 85 SER A C 1
ATOM 680 O O . SER A 1 85 ? 2.326 -22.182 19.271 1.00 75.75 85 SER A O 1
ATOM 682 N N . SER A 1 86 ? 0.340 -22.380 20.314 1.00 73.44 86 SER A N 1
ATOM 683 C CA . SER A 1 86 ? 0.329 -23.845 20.373 1.00 73.44 86 SER A CA 1
ATOM 684 C C . SER A 1 86 ? 0.161 -24.487 18.994 1.00 73.44 86 SER A C 1
ATOM 686 O O . SER A 1 86 ? 0.814 -25.487 18.703 1.00 73.44 86 SER A O 1
ATOM 688 N N . ALA A 1 87 ? -0.697 -23.933 18.129 1.00 73.44 87 ALA A N 1
ATOM 689 C CA . ALA A 1 87 ? -0.927 -24.481 16.790 1.00 73.44 87 ALA A CA 1
ATOM 690 C C . ALA A 1 87 ? 0.290 -24.326 15.865 1.00 73.44 87 ALA A C 1
ATOM 692 O O . ALA A 1 87 ? 0.511 -25.159 14.983 1.00 73.44 87 ALA A O 1
ATOM 693 N N . LEU A 1 88 ? 1.071 -23.263 16.060 1.00 72.69 88 LEU A N 1
ATOM 694 C CA . LEU A 1 88 ? 2.145 -22.865 15.151 1.00 72.69 88 LEU A CA 1
ATOM 695 C C . LEU A 1 88 ? 3.551 -23.009 15.747 1.00 72.69 88 LEU A C 1
ATOM 697 O O . LEU A 1 88 ? 4.524 -22.769 15.039 1.00 72.69 88 LEU A O 1
ATOM 701 N N . ASN A 1 89 ? 3.670 -23.438 17.010 1.00 71.81 89 ASN A N 1
ATOM 702 C CA . ASN A 1 89 ? 4.931 -23.512 17.760 1.00 71.81 89 ASN A CA 1
ATOM 703 C C . ASN A 1 89 ? 5.727 -22.197 17.705 1.00 71.81 89 ASN A C 1
ATOM 705 O O . ASN A 1 89 ? 6.944 -22.205 17.509 1.00 71.81 89 ASN A O 1
ATOM 709 N N . LEU A 1 90 ? 5.030 -21.066 17.830 1.00 72.00 90 LEU A N 1
ATOM 710 C CA . LEU A 1 90 ? 5.666 -19.752 17.803 1.00 72.00 90 LEU A CA 1
ATOM 711 C C . LEU A 1 90 ? 6.391 -19.495 19.120 1.00 72.00 90 LEU A C 1
ATOM 713 O O . LEU A 1 90 ? 5.875 -19.812 20.193 1.00 72.00 90 LEU A O 1
ATOM 717 N N . ASP A 1 91 ? 7.562 -18.868 19.034 1.00 68.31 91 ASP A N 1
ATOM 718 C CA . ASP A 1 91 ? 8.212 -18.308 20.210 1.00 68.31 91 ASP A CA 1
ATOM 719 C C . ASP A 1 91 ? 7.380 -17.116 20.704 1.00 68.31 91 ASP A C 1
ATOM 721 O O . ASP A 1 91 ? 7.317 -16.066 20.071 1.00 68.31 91 ASP A O 1
ATOM 725 N N . THR A 1 92 ? 6.693 -17.296 21.831 1.00 62.50 92 THR A N 1
ATOM 726 C CA . THR A 1 92 ? 5.812 -16.283 22.427 1.00 62.50 92 THR A CA 1
ATOM 727 C C . THR A 1 92 ? 6.573 -15.103 23.028 1.00 62.50 92 THR A C 1
ATOM 729 O O . THR A 1 92 ? 5.942 -14.179 23.540 1.00 62.50 92 THR A O 1
ATOM 732 N N . SER A 1 93 ? 7.911 -15.143 23.040 1.00 65.38 93 SER A N 1
ATOM 733 C CA . SER A 1 93 ? 8.729 -14.045 23.561 1.00 65.38 93 SER A CA 1
ATOM 734 C C . SER A 1 93 ? 8.704 -12.803 22.664 1.00 65.38 93 SER A C 1
ATOM 736 O O . SER A 1 93 ? 8.863 -11.692 23.172 1.00 65.38 93 SER A O 1
ATOM 738 N N . GLU A 1 94 ? 8.426 -12.967 21.368 1.00 67.94 94 GLU A N 1
ATOM 739 C CA . GLU A 1 94 ? 8.258 -11.872 20.414 1.00 67.94 94 GLU A CA 1
ATOM 740 C C . GLU A 1 94 ? 6.761 -11.701 20.101 1.00 67.94 94 GLU A C 1
ATOM 742 O O . GLU A 1 94 ? 6.093 -12.609 19.611 1.00 67.94 94 GLU A O 1
ATOM 747 N N . GLY A 1 95 ? 6.188 -10.542 20.446 1.00 75.19 95 GLY A N 1
ATOM 748 C CA . GLY A 1 95 ? 4.774 -10.259 20.178 1.00 75.19 95 GLY A CA 1
ATOM 749 C C . GLY A 1 95 ? 4.453 -10.321 18.680 1.00 75.19 95 GLY A C 1
ATOM 750 O O . GLY A 1 95 ? 5.286 -9.975 17.845 1.00 75.19 95 GLY A O 1
ATOM 751 N N . VAL A 1 96 ? 3.229 -10.715 18.322 1.00 80.81 96 VAL A N 1
ATOM 752 C CA . VAL A 1 96 ? 2.821 -10.851 16.914 1.00 80.81 96 VAL A CA 1
ATOM 753 C C . VAL A 1 96 ? 2.183 -9.554 16.401 1.00 80.81 96 VAL A C 1
ATOM 755 O O . VAL A 1 96 ? 1.355 -8.950 17.104 1.00 80.81 96 VAL A O 1
ATOM 758 N N . PRO A 1 97 ? 2.520 -9.119 15.168 1.00 84.38 97 PRO A N 1
ATOM 759 C CA . PRO A 1 97 ? 1.877 -7.983 14.526 1.00 84.38 97 PRO A CA 1
ATOM 760 C C . PRO A 1 97 ? 0.355 -8.137 14.451 1.00 84.38 97 PRO A C 1
ATOM 762 O O . PRO A 1 97 ? -0.191 -9.066 13.858 1.00 84.38 97 PRO A O 1
ATOM 765 N N . THR A 1 98 ? -0.337 -7.172 15.039 1.00 87.81 98 THR A N 1
ATOM 766 C CA . THR A 1 98 ? -1.790 -7.037 15.005 1.00 87.81 98 THR A CA 1
ATOM 767 C C . THR A 1 98 ? -2.146 -5.714 14.355 1.00 87.81 98 THR A C 1
ATOM 769 O O . THR A 1 98 ? -1.579 -4.677 14.691 1.00 87.81 98 THR A O 1
ATOM 772 N N . TYR A 1 99 ? -3.105 -5.738 13.443 1.00 89.00 99 TYR A N 1
ATOM 773 C CA . TYR A 1 99 ? -3.538 -4.587 12.673 1.00 89.00 99 TYR A CA 1
ATOM 774 C C . TYR A 1 99 ? -4.973 -4.236 13.040 1.00 89.00 99 TYR A C 1
ATOM 776 O O . TYR A 1 99 ? -5.888 -5.030 12.835 1.00 89.00 99 TYR A O 1
ATOM 784 N N . ASP A 1 100 ? -5.163 -3.034 13.575 1.00 89.62 100 ASP A N 1
ATOM 785 C CA . ASP A 1 100 ? -6.480 -2.448 13.817 1.00 89.62 100 ASP A CA 1
ATOM 786 C C . ASP A 1 100 ? -6.782 -1.435 12.706 1.00 89.62 100 ASP A C 1
ATOM 788 O O . ASP A 1 100 ? -6.038 -0.463 12.533 1.00 89.62 100 ASP A O 1
ATOM 792 N N . LEU A 1 101 ? -7.888 -1.634 11.984 1.00 90.69 101 LEU A N 1
ATOM 793 C CA . LEU A 1 101 ? -8.425 -0.639 11.058 1.00 90.69 101 LEU A CA 1
ATOM 794 C C . LEU A 1 101 ? -9.456 0.220 11.792 1.00 90.69 101 LEU A C 1
ATOM 796 O O . LEU A 1 101 ? -10.529 -0.257 12.164 1.00 90.69 101 LEU A O 1
ATOM 800 N N . LEU A 1 102 ? -9.133 1.494 11.994 1.00 90.56 102 LEU A N 1
ATOM 801 C CA . LEU A 1 102 ? -10.005 2.469 12.645 1.00 90.56 102 LEU A CA 1
ATOM 802 C C . LEU A 1 102 ? -10.523 3.490 11.633 1.00 90.56 102 LEU A C 1
ATOM 804 O O . LEU A 1 102 ? -9.775 3.959 10.776 1.00 90.56 102 LEU A O 1
ATOM 808 N N . GLN A 1 103 ? -11.779 3.894 11.782 1.00 91.12 103 GLN A N 1
ATOM 809 C CA . GLN A 1 103 ? -12.404 4.964 11.019 1.00 91.12 103 GLN A CA 1
ATOM 810 C C . GLN A 1 103 ? -12.793 6.108 11.945 1.00 91.12 103 GLN A C 1
ATOM 812 O O . GLN A 1 103 ? -13.546 5.929 12.897 1.00 91.12 103 GLN A O 1
ATOM 817 N N . LEU A 1 104 ? -12.295 7.296 11.635 1.00 90.69 104 LEU A N 1
ATOM 818 C CA . LEU A 1 104 ? -12.646 8.550 12.276 1.00 90.69 104 LEU A CA 1
ATOM 819 C C . LEU A 1 104 ? -13.595 9.320 11.366 1.00 90.69 104 LEU A C 1
ATOM 821 O O . LEU A 1 104 ? -13.222 9.662 10.246 1.00 90.69 104 LEU A O 1
ATOM 825 N N . SER A 1 105 ? -14.790 9.622 11.861 1.00 91.38 105 SER A N 1
ATOM 826 C CA . SER A 1 105 ? -15.833 10.317 11.105 1.00 91.38 105 SER A CA 1
ATOM 827 C C . SER A 1 105 ? -16.171 11.648 11.771 1.00 91.38 105 SER A C 1
ATOM 829 O O . SER A 1 105 ? -16.232 11.741 13.000 1.00 91.38 105 SER A O 1
ATOM 831 N N . THR A 1 106 ? -16.392 12.690 10.968 1.00 88.62 106 THR A N 1
ATOM 832 C CA . THR A 1 106 ? -16.806 14.016 11.441 1.00 88.62 106 THR A CA 1
ATOM 833 C C . THR A 1 106 ? -18.141 14.415 10.822 1.00 88.62 106 THR A C 1
ATOM 835 O O . THR A 1 106 ? -18.198 14.708 9.631 1.00 88.62 106 THR A O 1
ATOM 838 N N . GLN A 1 107 ? -19.210 14.485 11.612 1.00 87.56 107 GLN A N 1
ATOM 839 C CA . GLN A 1 107 ? -20.535 14.881 11.129 1.00 87.56 107 GLN A CA 1
ATOM 840 C C . GLN A 1 107 ? -21.111 15.981 12.018 1.00 87.56 107 GLN A C 1
ATOM 842 O O . GLN A 1 107 ? -21.223 15.812 13.229 1.00 87.56 107 GLN A O 1
ATOM 847 N N . ASP A 1 108 ? -21.435 17.130 11.421 1.00 85.38 108 ASP A N 1
ATOM 848 C CA . ASP A 1 108 ? -22.039 18.283 12.107 1.00 85.38 108 ASP A CA 1
ATOM 849 C C . ASP A 1 108 ? -21.265 18.752 13.355 1.00 85.38 108 ASP A C 1
ATOM 851 O O . ASP A 1 108 ? -21.830 19.211 14.344 1.00 85.38 108 ASP A O 1
ATOM 855 N N . GLY A 1 109 ? -19.933 18.634 13.310 1.00 81.69 109 GLY A N 1
ATOM 856 C CA . GLY A 1 109 ? -19.039 18.979 14.419 1.00 81.69 109 GLY A CA 1
ATOM 857 C C . GLY A 1 109 ? -18.864 17.877 15.467 1.00 81.69 109 GLY A C 1
ATOM 858 O O . GLY A 1 109 ? -17.954 17.985 16.287 1.00 81.69 109 GLY A O 1
ATOM 859 N N . ASN A 1 110 ? -19.650 16.802 15.406 1.00 87.94 110 ASN A N 1
ATOM 860 C CA . ASN A 1 110 ? -19.421 15.606 16.205 1.00 87.94 110 ASN A CA 1
ATOM 861 C C . ASN A 1 110 ? -18.313 14.763 15.580 1.00 87.94 110 ASN A C 1
ATOM 863 O O . ASN A 1 110 ? -18.237 14.614 14.360 1.00 87.94 110 ASN A O 1
ATOM 867 N N . VAL A 1 111 ? -17.463 14.206 16.437 1.00 91.44 111 VAL A N 1
ATOM 868 C CA . VAL A 1 111 ? -16.347 13.349 16.046 1.00 91.44 111 VAL A CA 1
ATOM 869 C C . VAL A 1 111 ? -16.555 11.982 16.680 1.00 91.44 111 VAL A C 1
ATOM 871 O O . VAL A 1 111 ? -16.690 11.884 17.899 1.00 91.44 111 VAL A O 1
ATOM 874 N N . SER A 1 112 ? -16.566 10.933 15.865 1.00 93.06 112 SER A N 1
ATOM 875 C CA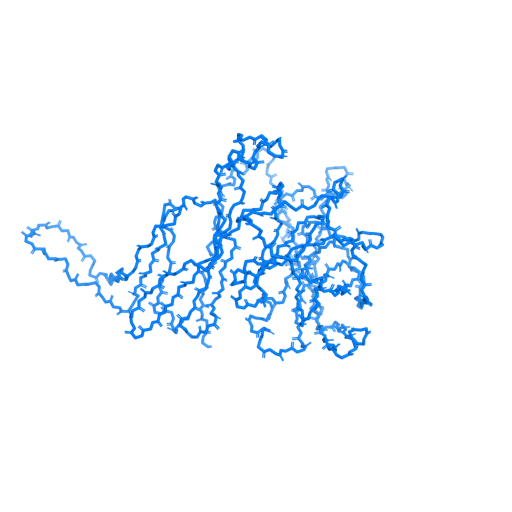 . SER A 1 112 ? -16.674 9.546 16.317 1.00 93.06 112 SER A CA 1
ATOM 876 C C . SER A 1 112 ? -15.544 8.707 15.742 1.00 93.06 112 SER A C 1
ATOM 878 O O . SER A 1 112 ? -15.053 8.973 14.647 1.00 93.06 112 SER A O 1
ATOM 880 N N . ILE A 1 113 ? -15.128 7.688 16.489 1.00 92.88 113 ILE A N 1
ATOM 881 C CA . ILE A 1 113 ? -14.170 6.691 16.022 1.00 92.88 113 ILE A CA 1
ATOM 882 C C . ILE A 1 113 ? -14.762 5.299 16.191 1.00 92.88 113 ILE A C 1
ATOM 884 O O . ILE A 1 113 ? -15.344 4.989 17.231 1.00 92.88 113 ILE A O 1
ATOM 888 N N . GLU A 1 114 ? -14.602 4.478 15.167 1.00 92.56 114 GLU A N 1
ATOM 889 C CA . GLU A 1 114 ? -15.099 3.111 15.101 1.00 92.56 114 GLU A CA 1
ATOM 890 C C . GLU A 1 114 ? -13.969 2.183 14.653 1.00 92.56 114 GLU A C 1
ATOM 892 O O . GLU A 1 114 ? -13.138 2.559 13.826 1.00 92.56 114 GLU A O 1
ATOM 897 N N . ARG A 1 115 ? -13.922 0.969 15.207 1.00 91.25 115 ARG A N 1
ATOM 898 C CA . ARG A 1 115 ? -13.048 -0.092 14.702 1.00 91.25 115 ARG A CA 1
ATOM 899 C C . ARG A 1 115 ? -13.804 -0.842 13.611 1.00 91.25 115 ARG A C 1
ATOM 901 O O . ARG A 1 115 ? -14.820 -1.457 13.908 1.00 91.25 115 ARG A O 1
ATOM 908 N N . LEU A 1 116 ? -13.280 -0.811 12.389 1.00 90.25 116 LEU A N 1
ATOM 909 C CA . LEU A 1 116 ? -13.853 -1.520 11.244 1.00 90.25 116 LEU A CA 1
ATOM 910 C C . LEU A 1 116 ? -13.438 -2.990 11.202 1.00 90.25 116 LEU A C 1
ATOM 912 O O . LEU A 1 116 ? -14.201 -3.830 10.750 1.00 90.25 116 LEU A O 1
ATOM 916 N N . GLY A 1 117 ? -12.230 -3.300 11.669 1.00 90.38 117 GLY A N 1
ATOM 917 C CA . GLY A 1 117 ? -11.728 -4.666 11.694 1.00 90.38 117 GLY A CA 1
ATOM 918 C C . GLY A 1 117 ? -10.437 -4.787 12.485 1.00 90.38 117 GLY A C 1
ATOM 919 O O . GLY A 1 117 ? -9.750 -3.792 12.741 1.00 90.38 117 GLY A O 1
ATOM 920 N N . ARG A 1 118 ? -10.119 -6.023 12.860 1.00 90.69 118 ARG A N 1
ATOM 921 C CA . ARG A 1 118 ? -8.857 -6.411 13.482 1.00 90.69 118 ARG A CA 1
ATOM 922 C C . ARG A 1 118 ? -8.323 -7.649 12.775 1.00 90.69 118 ARG A C 1
ATOM 924 O O . ARG A 1 118 ? -9.095 -8.557 12.492 1.00 90.69 118 ARG A O 1
ATOM 931 N N . LEU A 1 119 ? -7.022 -7.677 12.511 1.00 90.75 119 LEU A N 1
ATOM 932 C CA . LEU A 1 119 ? -6.355 -8.833 11.924 1.00 90.75 119 LEU A CA 1
ATOM 933 C C . LEU A 1 119 ? -4.985 -9.052 12.559 1.00 90.75 119 LEU A C 1
ATOM 935 O O . LEU A 1 119 ? -4.149 -8.152 12.586 1.00 90.75 119 LEU A O 1
ATOM 939 N N . ILE A 1 120 ? -4.738 -10.262 13.037 1.00 88.81 120 ILE A N 1
ATOM 940 C CA . ILE A 1 120 ? -3.428 -10.723 13.491 1.00 88.81 120 ILE A CA 1
ATOM 941 C C . ILE A 1 120 ? -2.736 -11.385 12.297 1.00 88.81 120 ILE A C 1
ATOM 943 O O . ILE A 1 120 ? -3.265 -12.327 11.711 1.00 88.81 120 ILE A O 1
ATOM 947 N N . ILE A 1 121 ? -1.555 -10.897 11.924 1.00 86.38 121 ILE A N 1
ATOM 948 C CA . ILE A 1 121 ? -0.775 -11.475 10.827 1.00 86.38 121 ILE A CA 1
ATOM 949 C C . ILE A 1 121 ? 0.414 -12.204 11.431 1.00 86.38 121 ILE A C 1
ATOM 951 O O . ILE A 1 121 ? 1.336 -11.584 11.960 1.00 86.38 121 ILE A O 1
ATOM 955 N N . VAL A 1 122 ? 0.404 -13.527 11.322 1.00 82.06 122 VAL A N 1
ATOM 956 C CA . VAL A 1 122 ? 1.516 -14.369 11.750 1.00 82.06 122 VAL A CA 1
ATOM 957 C C . VAL A 1 122 ? 2.500 -14.493 10.589 1.00 82.06 122 VAL A C 1
ATOM 959 O O . VAL A 1 122 ? 2.333 -15.331 9.700 1.00 82.06 122 VAL A O 1
ATOM 962 N N . TYR A 1 123 ? 3.496 -13.608 10.574 1.00 73.12 123 TYR A N 1
ATOM 963 C CA . TYR A 1 123 ? 4.627 -13.629 9.645 1.00 73.12 123 TYR A CA 1
ATOM 964 C C . TYR A 1 123 ? 5.761 -12.737 10.170 1.00 73.12 123 TYR A C 1
ATOM 966 O O . TYR A 1 123 ? 5.445 -11.695 10.751 1.00 73.12 123 TYR A O 1
ATOM 974 N N . PRO A 1 124 ? 7.048 -13.084 9.958 1.00 59.12 124 PRO A N 1
ATOM 975 C CA . PRO A 1 124 ? 8.159 -12.356 10.565 1.00 59.12 124 PRO A CA 1
ATOM 976 C C . PRO A 1 124 ? 8.182 -10.866 10.211 1.00 59.12 124 PRO A C 1
ATOM 978 O O . PRO A 1 124 ? 8.335 -10.056 11.117 1.00 59.12 124 PRO A O 1
ATOM 981 N N . GLU A 1 125 ? 7.949 -10.464 8.956 1.00 68.25 125 GLU A N 1
ATOM 982 C CA . GLU A 1 125 ? 7.920 -9.037 8.602 1.00 68.25 125 GLU A CA 1
ATOM 983 C C . GLU A 1 125 ? 6.988 -8.731 7.417 1.00 68.25 125 GLU A C 1
ATOM 985 O O . GLU A 1 125 ? 7.123 -9.278 6.320 1.00 68.25 125 GLU A O 1
ATOM 990 N N . VAL A 1 126 ? 6.046 -7.808 7.625 1.00 65.81 126 VAL A N 1
ATOM 991 C CA . VAL A 1 126 ? 5.285 -7.163 6.545 1.00 65.81 126 VAL A CA 1
ATOM 992 C C . VAL A 1 126 ? 6.079 -5.948 6.075 1.00 65.81 126 VAL A C 1
ATOM 994 O O . VAL A 1 126 ? 6.318 -5.037 6.869 1.00 65.81 126 VAL A O 1
ATOM 997 N N . LYS A 1 127 ? 6.460 -5.914 4.791 1.00 67.56 127 LYS A N 1
ATOM 998 C CA . LYS A 1 127 ? 7.261 -4.822 4.212 1.00 67.56 127 LYS A CA 1
ATOM 999 C C . LYS A 1 127 ? 6.411 -3.582 3.940 1.00 67.56 127 LYS A C 1
ATOM 1001 O O . LYS A 1 127 ? 6.831 -2.468 4.240 1.00 67.56 127 LYS A O 1
ATOM 1006 N N . TYR A 1 128 ? 5.196 -3.772 3.421 1.00 62.78 128 TYR A N 1
ATOM 1007 C CA . TYR A 1 128 ? 4.312 -2.665 3.053 1.00 62.78 128 TYR A CA 1
ATOM 1008 C C . TYR A 1 128 ? 2.842 -2.977 3.328 1.00 62.78 128 TYR A C 1
ATOM 1010 O O . TYR A 1 128 ? 2.387 -4.113 3.184 1.00 62.78 128 TYR A O 1
ATOM 1018 N N . SER A 1 129 ? 2.095 -1.929 3.681 1.00 59.69 129 SER A N 1
ATOM 1019 C CA . SER A 1 129 ? 0.635 -1.943 3.772 1.00 59.69 129 SER A CA 1
ATOM 1020 C C . SER A 1 129 ? 0.048 -0.798 2.951 1.00 59.69 129 SER A C 1
ATOM 1022 O O . SER A 1 129 ? 0.450 0.356 3.127 1.00 59.69 129 SER A O 1
ATOM 1024 N N . LEU A 1 130 ? -0.915 -1.101 2.084 1.00 64.88 130 LEU A N 1
ATOM 1025 C CA . LEU A 1 130 ? -1.563 -0.140 1.201 1.00 64.88 130 LEU A CA 1
ATOM 1026 C C . LEU A 1 130 ? -3.079 -0.333 1.236 1.00 64.88 130 LEU A C 1
ATOM 1028 O O . LEU A 1 130 ? -3.557 -1.413 0.917 1.00 64.88 130 LEU A O 1
ATOM 1032 N N . ALA A 1 131 ? -3.857 0.698 1.566 1.00 60.88 131 ALA A N 1
ATOM 1033 C CA . ALA A 1 131 ? -5.303 0.601 1.363 1.00 60.88 131 ALA A CA 1
ATOM 1034 C C . ALA A 1 131 ? -5.632 0.619 -0.139 1.00 60.88 131 ALA A C 1
ATOM 1036 O O . ALA A 1 131 ? -5.099 1.438 -0.895 1.00 60.88 131 ALA A O 1
ATOM 1037 N N . LEU A 1 132 ? -6.493 -0.304 -0.554 1.00 60.72 132 LEU A N 1
ATOM 1038 C CA . LEU A 1 132 ? -6.892 -0.508 -1.945 1.00 60.72 132 LEU A CA 1
ATOM 1039 C C . LEU A 1 132 ? -8.269 0.076 -2.242 1.00 60.72 132 LEU A C 1
ATOM 1041 O O . LEU A 1 132 ? -8.482 0.666 -3.297 1.00 60.72 132 LEU A O 1
ATOM 1045 N N . SER A 1 133 ? -9.191 -0.077 -1.297 1.00 66.19 133 SER A N 1
ATOM 1046 C CA . SER A 1 133 ? -10.569 0.392 -1.392 1.00 66.19 133 SER A CA 1
ATOM 1047 C C . SER A 1 133 ? -11.050 0.855 -0.017 1.00 66.19 133 SER A C 1
ATOM 1049 O O . SER A 1 133 ? -10.238 1.163 0.860 1.00 66.19 133 SER A O 1
ATOM 1051 N N . GLU A 1 134 ? -12.366 0.956 0.179 1.00 69.81 134 GLU A N 1
ATOM 1052 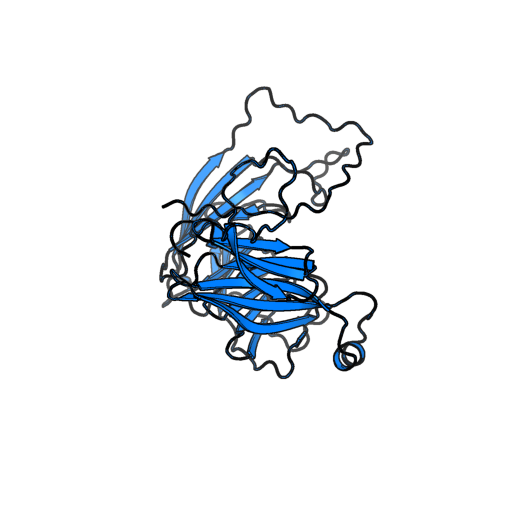C CA . GLU A 1 134 ? -12.904 1.417 1.452 1.00 69.81 134 GLU A CA 1
ATOM 1053 C C . GLU A 1 134 ? -12.615 0.464 2.619 1.00 69.81 134 GLU A C 1
ATOM 1055 O O . GLU A 1 134 ? -12.332 0.911 3.731 1.00 69.81 134 GLU A O 1
ATOM 1060 N N . SER A 1 135 ? -12.667 -0.840 2.368 1.00 78.25 135 SER A N 1
ATOM 1061 C CA . SER A 1 135 ? -12.485 -1.871 3.389 1.00 78.25 135 SER A CA 1
ATOM 1062 C C . SER A 1 135 ? -11.278 -2.764 3.136 1.00 78.25 135 SER A C 1
ATOM 1064 O O . SER A 1 135 ? -10.938 -3.572 4.000 1.00 78.25 135 SER A O 1
ATOM 1066 N N . GLU A 1 136 ? -10.626 -2.624 1.979 1.00 86.38 136 GLU A N 1
ATOM 1067 C CA . GLU A 1 136 ? -9.571 -3.539 1.568 1.00 86.38 136 GLU A CA 1
ATOM 1068 C C . GLU A 1 136 ? -8.177 -2.970 1.784 1.00 86.38 136 GLU A C 1
ATOM 1070 O O . GLU A 1 136 ? -7.856 -1.852 1.370 1.00 86.38 136 GLU A O 1
ATOM 1075 N N . ILE A 1 137 ? -7.324 -3.786 2.393 1.00 87.62 137 ILE A N 1
ATOM 1076 C CA . ILE A 1 137 ? -5.935 -3.461 2.688 1.00 87.62 137 ILE A CA 1
ATOM 1077 C C . ILE A 1 137 ? -5.044 -4.526 2.070 1.00 87.62 137 ILE A C 1
ATOM 1079 O O . ILE A 1 137 ? -5.177 -5.710 2.370 1.00 87.62 137 ILE A O 1
ATOM 1083 N N . LEU A 1 138 ? -4.113 -4.093 1.230 1.00 89.00 138 LEU A N 1
ATOM 1084 C CA . LEU A 1 138 ? -3.043 -4.918 0.704 1.00 89.00 138 LEU A CA 1
ATOM 1085 C C . LEU A 1 138 ? -1.877 -4.939 1.677 1.00 89.00 138 LEU A C 1
ATOM 1087 O O . LEU A 1 138 ? -1.383 -3.895 2.097 1.00 89.00 138 LEU A O 1
ATOM 1091 N N . PHE A 1 139 ? -1.414 -6.139 1.969 1.00 89.06 139 PHE A N 1
ATOM 1092 C CA . PHE A 1 139 ? -0.181 -6.422 2.673 1.00 89.06 139 PHE A CA 1
ATOM 1093 C C . PHE A 1 139 ? 0.754 -7.137 1.710 1.00 89.06 139 PHE A C 1
ATOM 1095 O O . PHE A 1 139 ? 0.343 -8.056 0.999 1.00 89.06 139 PHE A O 1
ATOM 1102 N N . GLN A 1 140 ? 2.013 -6.726 1.703 1.00 86.69 140 GLN A N 1
ATOM 1103 C CA . GLN A 1 140 ? 3.052 -7.388 0.932 1.00 86.69 140 GLN A CA 1
ATOM 1104 C C . GLN A 1 140 ? 4.223 -7.729 1.850 1.00 86.69 140 GLN A C 1
ATOM 1106 O O . GLN A 1 140 ? 4.727 -6.880 2.595 1.00 86.69 140 GLN A O 1
ATOM 1111 N N . THR A 1 141 ? 4.637 -8.988 1.795 1.00 84.88 141 THR A N 1
ATOM 1112 C CA . THR A 1 141 ? 5.881 -9.488 2.377 1.00 84.88 141 THR A CA 1
ATOM 1113 C C . THR A 1 141 ? 6.879 -9.765 1.250 1.00 84.88 141 THR A C 1
ATOM 1115 O O . THR A 1 141 ? 6.639 -9.431 0.089 1.00 84.88 141 THR A O 1
ATOM 1118 N N . GLU A 1 142 ? 8.031 -10.335 1.585 1.00 79.75 142 GLU A N 1
ATOM 1119 C CA . GLU A 1 142 ? 8.983 -10.793 0.569 1.00 79.75 142 GLU A CA 1
ATOM 1120 C C . GLU A 1 142 ? 8.412 -11.909 -0.308 1.00 79.75 142 GLU A C 1
ATOM 1122 O O . GLU A 1 142 ? 8.583 -11.882 -1.522 1.00 79.75 142 GLU A O 1
ATOM 1127 N N . ASP A 1 143 ? 7.683 -12.839 0.308 1.00 81.94 143 ASP A N 1
ATOM 1128 C CA . ASP A 1 143 ? 7.219 -14.056 -0.354 1.00 81.94 143 ASP A CA 1
ATOM 1129 C C . ASP A 1 143 ? 5.746 -13.967 -0.778 1.00 81.94 143 ASP A C 1
ATOM 1131 O O . ASP A 1 143 ? 5.336 -14.565 -1.773 1.00 81.94 143 ASP A O 1
ATOM 1135 N N . ALA A 1 144 ? 4.927 -13.230 -0.022 1.00 89.19 144 ALA A N 1
ATOM 1136 C CA . ALA A 1 144 ? 3.476 -13.314 -0.092 1.00 89.19 144 ALA A CA 1
ATOM 1137 C C . ALA A 1 144 ? 2.812 -11.955 -0.309 1.00 89.19 144 ALA A C 1
ATOM 1139 O O . ALA A 1 144 ? 3.249 -10.913 0.182 1.00 89.19 144 ALA A O 1
ATOM 1140 N N . THR A 1 145 ? 1.679 -11.986 -1.005 1.00 91.81 145 THR A N 1
ATOM 1141 C CA . THR A 1 145 ? 0.730 -10.875 -1.056 1.00 91.81 145 THR A CA 1
ATOM 1142 C C . THR A 1 145 ? -0.576 -11.300 -0.411 1.00 91.81 145 THR A C 1
ATOM 1144 O O . THR A 1 145 ? -1.052 -12.419 -0.607 1.00 91.81 145 THR A O 1
ATOM 1147 N N . MET A 1 146 ? -1.167 -10.386 0.349 1.00 92.56 146 MET A N 1
ATOM 1148 C CA . MET A 1 146 ? -2.485 -10.555 0.929 1.00 92.56 146 MET A CA 1
ATOM 1149 C C . MET A 1 146 ? -3.335 -9.318 0.682 1.00 92.56 146 MET A C 1
ATOM 1151 O O . MET A 1 146 ? -2.859 -8.200 0.827 1.00 92.56 146 MET A O 1
ATOM 1155 N N . ILE A 1 147 ? -4.615 -9.517 0.389 1.00 92.81 147 ILE A N 1
ATOM 1156 C CA . ILE A 1 147 ? -5.631 -8.471 0.492 1.00 92.81 147 ILE A CA 1
ATOM 1157 C C . ILE A 1 147 ? -6.624 -8.885 1.567 1.00 92.81 147 ILE A C 1
ATOM 1159 O O . ILE A 1 147 ? -7.241 -9.940 1.452 1.00 92.81 147 ILE A O 1
ATOM 1163 N N . TRP A 1 148 ? -6.775 -8.051 2.590 1.00 92.94 148 TRP A N 1
ATOM 1164 C CA . TRP A 1 148 ? -7.755 -8.205 3.659 1.00 92.94 148 TRP A CA 1
ATOM 1165 C C . TRP A 1 148 ? -8.939 -7.272 3.418 1.00 92.94 148 TRP A C 1
ATOM 1167 O O . TRP A 1 148 ? -8.740 -6.063 3.385 1.00 92.94 148 TRP A O 1
ATOM 1177 N N . ASP A 1 149 ? -10.148 -7.818 3.284 1.00 92.06 149 ASP A N 1
ATOM 1178 C CA . ASP A 1 149 ? -11.401 -7.065 3.363 1.00 92.06 149 ASP A CA 1
ATOM 1179 C C . ASP A 1 149 ? -11.898 -7.073 4.814 1.00 92.06 149 ASP A C 1
ATOM 1181 O O . ASP A 1 149 ? -12.465 -8.060 5.298 1.00 92.06 149 ASP A O 1
ATOM 1185 N N . ALA A 1 150 ? -11.682 -5.955 5.507 1.00 88.56 150 ALA A N 1
ATOM 1186 C CA . ALA A 1 150 ? -12.062 -5.788 6.905 1.00 88.56 150 ALA A CA 1
ATOM 1187 C C . ALA A 1 150 ? -13.581 -5.819 7.119 1.00 88.56 150 ALA A C 1
ATOM 1189 O O . ALA A 1 150 ? -14.033 -6.233 8.180 1.00 88.56 150 ALA A O 1
ATOM 1190 N N . SER A 1 151 ? -14.372 -5.416 6.119 1.00 88.19 151 SER A N 1
ATOM 1191 C CA . SER A 1 151 ? -15.833 -5.335 6.251 1.00 88.19 151 SER A CA 1
ATOM 1192 C C . SER A 1 151 ? -16.516 -6.698 6.172 1.00 88.19 151 SER A C 1
ATOM 1194 O O . SER A 1 151 ? -17.573 -6.899 6.767 1.00 88.19 151 SER A O 1
ATOM 1196 N N . GLN A 1 152 ? -15.905 -7.636 5.445 1.00 91.81 152 GLN A N 1
ATOM 1197 C CA . GLN A 1 152 ? -16.436 -8.982 5.239 1.00 91.81 152 GLN A CA 1
ATOM 1198 C C . GLN A 1 152 ? -15.699 -10.044 6.060 1.00 91.81 152 GLN A C 1
ATOM 1200 O O . GLN A 1 152 ? -16.078 -11.213 6.008 1.00 91.81 152 GLN A O 1
ATOM 1205 N N . SER A 1 153 ? -14.647 -9.662 6.794 1.00 92.12 153 SER A N 1
ATOM 1206 C CA . SER A 1 153 ? -13.723 -10.591 7.456 1.00 92.12 153 SER A CA 1
ATOM 1207 C C . SER A 1 153 ? -13.218 -11.669 6.493 1.00 92.12 153 SER A C 1
ATOM 1209 O O . SER A 1 153 ? -13.281 -12.866 6.775 1.00 92.12 153 SER A O 1
ATOM 1211 N N . GLN A 1 154 ? -12.749 -11.243 5.319 1.00 95.00 154 GLN A N 1
ATOM 1212 C CA . GLN A 1 154 ? -12.210 -12.135 4.293 1.00 95.00 154 GLN A CA 1
ATOM 1213 C C . GLN A 1 154 ? -10.792 -11.732 3.907 1.00 95.00 154 GLN A C 1
ATOM 1215 O O . GLN A 1 154 ? -10.444 -10.552 3.924 1.00 95.00 154 GLN A O 1
ATOM 1220 N N . ALA A 1 155 ? -9.979 -12.705 3.510 1.00 93.88 155 ALA A N 1
ATOM 1221 C CA . ALA A 1 155 ? -8.657 -12.458 2.960 1.00 93.88 155 ALA A CA 1
ATOM 1222 C C . ALA A 1 155 ? -8.403 -13.290 1.708 1.00 93.88 155 ALA A C 1
ATOM 1224 O O . ALA A 1 155 ? -8.827 -14.436 1.585 1.00 93.88 155 ALA A O 1
ATOM 1225 N N . SER A 1 156 ? -7.663 -12.702 0.783 1.00 94.06 156 SER A N 1
ATOM 1226 C CA . SER A 1 156 ? -7.082 -13.380 -0.367 1.00 94.06 156 SER A CA 1
ATOM 1227 C C . SER A 1 156 ? -5.573 -13.405 -0.171 1.00 94.06 156 SER A C 1
ATOM 1229 O O . SER A 1 156 ? -4.989 -12.336 -0.012 1.00 94.06 156 SER A O 1
ATOM 1231 N N . VAL A 1 157 ? -4.947 -14.585 -0.177 1.00 93.19 157 VAL A N 1
ATOM 1232 C CA . VAL A 1 157 ? -3.499 -14.757 0.043 1.00 93.19 157 VAL A CA 1
ATOM 1233 C C . VAL A 1 157 ? -2.896 -15.598 -1.070 1.00 93.19 157 VAL A C 1
ATOM 1235 O O . VAL A 1 157 ? -3.448 -16.639 -1.431 1.00 93.19 157 VAL A O 1
ATOM 1238 N N . TRP A 1 158 ? -1.760 -15.161 -1.605 1.00 93.62 158 TRP A N 1
ATOM 1239 C CA . TRP A 1 158 ? -1.028 -15.902 -2.624 1.00 93.62 158 TRP A CA 1
ATOM 1240 C C . TRP A 1 158 ? 0.469 -15.603 -2.590 1.00 93.62 158 TRP A C 1
ATOM 1242 O O . TRP A 1 158 ? 0.917 -14.577 -2.075 1.00 93.62 158 TRP A O 1
ATOM 1252 N N . LEU A 1 159 ? 1.229 -16.525 -3.170 1.00 91.56 159 LEU A N 1
ATOM 1253 C CA . LEU A 1 159 ? 2.629 -16.344 -3.534 1.00 91.56 159 LEU A CA 1
ATOM 1254 C C . LEU A 1 159 ? 2.684 -15.974 -5.014 1.00 91.56 159 LEU A C 1
ATOM 1256 O O . LEU A 1 159 ? 1.871 -16.470 -5.798 1.00 91.56 159 LEU A O 1
ATOM 1260 N N . ILE A 1 160 ? 3.632 -15.135 -5.414 1.00 88.56 160 ILE A N 1
ATOM 1261 C CA . ILE A 1 160 ? 3.826 -14.804 -6.827 1.00 88.56 160 ILE A CA 1
ATOM 1262 C C . ILE A 1 160 ? 5.043 -15.542 -7.392 1.00 88.56 160 ILE A C 1
ATOM 1264 O O . ILE A 1 160 ? 6.134 -15.480 -6.838 1.00 88.56 160 ILE A O 1
ATOM 1268 N N . ASP A 1 161 ? 4.838 -16.253 -8.498 1.00 89.50 161 ASP A N 1
ATOM 1269 C CA . ASP A 1 161 ? 5.872 -16.942 -9.276 1.00 89.50 161 ASP A CA 1
ATOM 1270 C C . ASP A 1 161 ? 6.230 -16.077 -10.485 1.00 89.50 161 ASP A C 1
ATOM 1272 O O . ASP A 1 161 ? 5.613 -16.182 -11.550 1.00 89.50 161 ASP A O 1
ATOM 1276 N N . ILE A 1 162 ? 7.185 -15.163 -10.291 1.00 83.38 162 ILE A N 1
ATOM 1277 C CA . ILE A 1 162 ? 7.806 -14.410 -11.383 1.00 83.38 162 ILE A CA 1
ATOM 1278 C C . ILE A 1 162 ? 9.109 -15.119 -11.750 1.00 83.38 162 ILE A C 1
ATOM 1280 O O . ILE A 1 162 ? 10.004 -15.243 -10.914 1.00 83.38 162 ILE A O 1
ATOM 1284 N N . GLU A 1 163 ? 9.224 -15.566 -13.000 1.00 78.69 163 GLU A N 1
ATOM 1285 C CA . GLU A 1 163 ? 10.450 -16.177 -13.524 1.00 78.69 163 GLU A CA 1
ATOM 1286 C C . GLU A 1 163 ? 11.635 -15.199 -13.389 1.00 78.69 163 GLU A C 1
ATOM 1288 O O . GLU A 1 163 ? 11.493 -13.993 -13.605 1.00 78.69 163 GLU A O 1
ATOM 1293 N N . ASP A 1 164 ? 12.794 -15.714 -12.972 1.00 72.50 164 ASP A N 1
ATOM 1294 C CA . ASP A 1 164 ? 13.973 -14.935 -12.559 1.00 72.50 164 ASP A CA 1
ATOM 1295 C C . ASP A 1 164 ? 13.761 -13.994 -11.351 1.00 72.50 164 ASP A C 1
ATOM 1297 O O . ASP A 1 164 ? 14.567 -13.083 -11.161 1.00 72.50 164 ASP A O 1
ATOM 1301 N N . THR A 1 165 ? 12.692 -14.199 -10.560 1.00 64.69 165 THR A N 1
ATOM 1302 C CA . THR A 1 165 ? 12.316 -13.493 -9.309 1.00 64.69 165 THR A CA 1
ATOM 1303 C C . THR A 1 165 ? 12.933 -12.099 -9.160 1.00 64.69 165 THR A C 1
ATOM 1305 O O . THR A 1 165 ? 13.744 -11.873 -8.256 1.00 64.69 165 THR A O 1
ATOM 1308 N N . PRO A 1 166 ? 12.597 -11.149 -10.054 1.00 74.19 166 PRO A N 1
ATOM 1309 C CA . PRO A 1 166 ? 13.020 -9.776 -9.873 1.00 74.19 166 PRO A CA 1
ATOM 1310 C C . PRO A 1 166 ? 12.393 -9.238 -8.586 1.00 74.19 166 PRO A C 1
ATOM 1312 O O . PRO A 1 166 ? 11.235 -9.527 -8.277 1.00 74.19 166 PRO A O 1
ATOM 1315 N N . GLU A 1 167 ? 13.163 -8.456 -7.840 1.00 84.44 167 GLU A N 1
ATOM 1316 C CA . GLU A 1 167 ? 12.687 -7.847 -6.606 1.00 84.44 167 GLU A CA 1
ATOM 1317 C C . GLU A 1 167 ? 11.434 -6.997 -6.869 1.00 84.44 167 GLU A C 1
ATOM 1319 O O . GLU A 1 167 ? 11.362 -6.236 -7.840 1.00 84.44 167 GLU A O 1
ATOM 1324 N N . ILE A 1 168 ? 10.422 -7.161 -6.014 1.00 86.81 168 ILE A N 1
ATOM 1325 C CA . ILE A 1 168 ? 9.188 -6.377 -6.068 1.00 86.81 168 ILE A CA 1
ATOM 1326 C C . ILE A 1 168 ? 9.444 -5.062 -5.344 1.00 86.81 168 ILE A C 1
ATOM 1328 O O . ILE A 1 168 ? 9.603 -5.028 -4.125 1.00 86.81 168 ILE A O 1
ATOM 1332 N N . CYS A 1 169 ? 9.439 -3.977 -6.105 1.00 85.50 169 CYS A N 1
ATOM 1333 C CA . CYS A 1 169 ? 9.784 -2.642 -5.626 1.00 85.50 169 CYS A CA 1
ATOM 1334 C C . CYS A 1 169 ? 8.539 -1.828 -5.248 1.00 85.50 169 CYS A C 1
ATOM 1336 O O . CYS A 1 169 ? 8.612 -0.867 -4.486 1.00 85.50 169 CYS A O 1
ATOM 1338 N N . GLY A 1 170 ? 7.381 -2.199 -5.793 1.00 86.19 170 GLY A N 1
ATOM 1339 C CA . GLY A 1 170 ? 6.111 -1.557 -5.491 1.00 86.19 170 GLY A CA 1
ATOM 1340 C C . GLY A 1 170 ? 4.929 -2.423 -5.893 1.00 86.19 170 GLY A C 1
ATOM 1341 O O . GLY A 1 170 ? 5.029 -3.262 -6.786 1.00 86.19 170 GLY A O 1
ATOM 1342 N N . VAL A 1 171 ? 3.794 -2.201 -5.235 1.00 87.56 171 VAL A N 1
ATOM 1343 C CA . VAL A 1 171 ? 2.542 -2.907 -5.520 1.00 87.56 171 VAL A CA 1
ATOM 1344 C C . VAL A 1 171 ? 1.392 -1.910 -5.553 1.00 87.56 171 VAL A C 1
ATOM 1346 O O . VAL A 1 171 ? 1.328 -0.979 -4.746 1.00 87.56 171 VAL A O 1
ATOM 1349 N N . PHE A 1 172 ? 0.478 -2.100 -6.495 1.00 87.06 172 PHE A N 1
ATOM 1350 C CA . PHE A 1 172 ? -0.782 -1.371 -6.584 1.00 87.06 172 PHE A CA 1
ATOM 1351 C C . PHE A 1 172 ? -1.857 -2.269 -7.192 1.00 87.06 172 PHE A C 1
ATOM 1353 O O . PHE A 1 172 ? -1.568 -3.373 -7.643 1.00 87.06 172 PHE A O 1
ATOM 1360 N N . THR A 1 173 ? -3.113 -1.834 -7.178 1.00 85.56 173 THR A N 1
ATOM 1361 C CA . THR A 1 173 ? -4.226 -2.652 -7.676 1.00 85.56 173 THR A CA 1
ATOM 1362 C C . THR A 1 173 ? -5.111 -1.879 -8.625 1.00 85.56 173 THR A C 1
ATOM 1364 O O . THR A 1 173 ? -5.306 -0.675 -8.458 1.00 85.56 173 THR A O 1
ATOM 1367 N N . PHE A 1 174 ? -5.692 -2.604 -9.573 1.00 84.62 174 PHE A N 1
ATOM 1368 C CA . PHE A 1 174 ? -6.664 -2.098 -10.526 1.00 84.62 174 PHE A CA 1
ATOM 1369 C C . PHE A 1 174 ? -7.724 -3.151 -10.800 1.00 84.62 174 PHE A C 1
ATOM 1371 O O . PHE A 1 174 ? -7.398 -4.262 -11.208 1.00 84.62 174 PHE A O 1
ATOM 1378 N N . SER A 1 175 ? -9.001 -2.803 -10.621 1.00 84.00 175 SER A N 1
ATOM 1379 C CA . SER A 1 175 ? -10.097 -3.771 -10.756 1.00 84.00 175 SER A CA 1
ATOM 1380 C C . SER A 1 175 ? -9.832 -5.008 -9.871 1.00 84.00 175 SER A C 1
ATOM 1382 O O . SER A 1 175 ? -9.502 -4.860 -8.695 1.00 84.00 175 SER A O 1
ATOM 1384 N N . ASN A 1 176 ? -9.928 -6.221 -10.416 1.00 89.19 176 ASN A N 1
ATOM 1385 C CA . ASN A 1 176 ? -9.564 -7.468 -9.742 1.00 89.19 176 ASN A CA 1
ATOM 1386 C C . ASN A 1 176 ? -8.084 -7.867 -9.919 1.00 89.19 176 ASN A C 1
ATOM 1388 O O . ASN A 1 176 ? -7.740 -9.007 -9.623 1.00 89.19 176 ASN A O 1
ATOM 1392 N N . HIS A 1 177 ? -7.214 -6.983 -10.409 1.00 91.56 177 HIS A N 1
ATOM 1393 C CA . HIS A 1 177 ? -5.798 -7.275 -10.619 1.00 91.56 177 HIS A CA 1
ATOM 1394 C C . HIS A 1 177 ? -4.911 -6.609 -9.568 1.00 91.56 177 HIS A C 1
ATOM 1396 O O . HIS A 1 177 ? -5.127 -5.464 -9.159 1.00 91.56 177 HIS A O 1
ATOM 1402 N N . VAL A 1 178 ? -3.862 -7.329 -9.182 1.00 92.00 178 VAL A N 1
ATOM 1403 C CA . VAL A 1 178 ? -2.733 -6.803 -8.416 1.00 92.00 178 VAL A CA 1
ATOM 1404 C C . VAL A 1 178 ? -1.539 -6.676 -9.342 1.00 92.00 178 VAL A C 1
ATOM 1406 O O . VAL A 1 178 ? -1.213 -7.598 -10.088 1.00 92.00 178 VAL A O 1
ATOM 1409 N N . LEU A 1 179 ? -0.920 -5.504 -9.315 1.00 92.69 179 LEU A N 1
ATOM 1410 C CA . LEU A 1 179 ? 0.145 -5.103 -10.214 1.00 92.69 179 LEU A CA 1
ATOM 1411 C C . LEU A 1 179 ? 1.428 -4.900 -9.416 1.00 92.69 179 LEU A C 1
ATOM 1413 O O . LEU A 1 179 ? 1.457 -4.153 -8.436 1.00 92.69 179 LEU A O 1
ATOM 1417 N N . TYR A 1 180 ? 2.481 -5.570 -9.862 1.00 91.75 180 TYR A N 1
ATOM 1418 C CA . TYR A 1 180 ? 3.786 -5.628 -9.222 1.00 91.75 180 TYR A CA 1
ATOM 1419 C C . TYR A 1 180 ? 4.796 -4.885 -10.084 1.00 91.75 180 TYR A C 1
ATOM 1421 O O . TYR A 1 180 ? 5.041 -5.267 -11.228 1.00 91.75 180 TYR A O 1
ATOM 1429 N N . ILE A 1 181 ? 5.377 -3.826 -9.532 1.00 91.25 181 ILE A N 1
ATOM 1430 C CA . ILE A 1 181 ? 6.444 -3.052 -10.164 1.00 91.25 181 ILE A CA 1
ATOM 1431 C C . ILE A 1 181 ? 7.769 -3.706 -9.794 1.00 91.25 181 ILE A C 1
ATOM 1433 O O . ILE A 1 181 ? 8.067 -3.881 -8.611 1.00 91.25 181 ILE A O 1
ATOM 1437 N N . THR A 1 182 ? 8.570 -4.032 -10.799 1.00 91.44 182 THR A N 1
ATOM 1438 C CA . THR A 1 182 ? 9.936 -4.543 -10.638 1.00 91.44 182 THR A CA 1
ATOM 1439 C C . THR A 1 182 ? 10.885 -3.758 -11.534 1.00 91.44 182 THR A C 1
ATOM 1441 O O . THR A 1 182 ? 10.444 -2.948 -12.344 1.00 91.44 182 THR A O 1
ATOM 1444 N N . ALA A 1 183 ? 12.187 -4.027 -11.465 1.00 89.94 183 ALA A N 1
ATOM 1445 C CA . ALA A 1 183 ? 13.186 -3.421 -12.350 1.00 89.94 183 ALA A CA 1
ATOM 1446 C C . ALA A 1 183 ? 12.849 -3.531 -13.853 1.00 89.94 183 ALA A C 1
ATOM 1448 O O . ALA A 1 183 ? 13.089 -2.605 -14.632 1.00 89.94 183 ALA A O 1
ATOM 1449 N N . LYS A 1 184 ? 12.245 -4.657 -14.256 1.00 92.69 184 LYS A N 1
ATOM 1450 C CA . LYS A 1 184 ? 11.973 -4.989 -15.662 1.00 92.69 184 LYS A CA 1
ATOM 1451 C C . LYS A 1 184 ? 10.672 -4.380 -16.193 1.00 92.69 184 LYS A C 1
ATOM 1453 O O . LYS A 1 184 ? 10.543 -4.193 -17.401 1.00 92.69 184 LYS A O 1
ATOM 1458 N N . GLY A 1 185 ? 9.694 -4.114 -15.330 1.00 93.75 185 GLY A N 1
ATOM 1459 C CA . GLY A 1 185 ? 8.377 -3.638 -15.752 1.00 93.75 185 GLY A CA 1
ATOM 1460 C C . GLY A 1 185 ? 7.280 -3.908 -14.733 1.00 93.75 185 GLY A C 1
ATOM 1461 O O . GLY A 1 185 ? 7.541 -4.075 -13.540 1.00 93.75 185 GLY A O 1
ATOM 1462 N N . VAL A 1 186 ? 6.045 -3.980 -15.228 1.00 94.00 186 VAL A N 1
ATOM 1463 C CA . VAL A 1 186 ? 4.844 -4.237 -14.430 1.00 94.00 186 VAL A CA 1
ATOM 1464 C C . VAL A 1 186 ? 4.299 -5.627 -14.745 1.00 94.00 186 VAL A C 1
ATOM 1466 O O . VAL A 1 186 ? 3.965 -5.929 -15.891 1.00 94.00 186 VAL A O 1
ATOM 1469 N N . TYR A 1 187 ? 4.182 -6.462 -13.717 1.00 94.75 187 TYR A N 1
ATOM 1470 C CA . TYR A 1 187 ? 3.539 -7.773 -13.789 1.00 94.75 187 TYR A CA 1
ATOM 1471 C C . TYR A 1 187 ? 2.132 -7.677 -13.219 1.00 94.75 187 TYR A C 1
ATOM 1473 O O . TYR A 1 187 ? 1.953 -7.175 -12.112 1.00 94.75 187 TYR A O 1
ATOM 1481 N N . GLY A 1 188 ? 1.139 -8.167 -13.953 1.00 94.31 188 GLY A N 1
ATOM 1482 C CA . GLY A 1 188 ? -0.233 -8.233 -13.470 1.00 94.31 188 GLY A CA 1
ATOM 1483 C C . GLY A 1 188 ? -0.630 -9.643 -13.081 1.00 94.31 188 GLY A C 1
ATOM 1484 O O . GLY A 1 188 ? -0.325 -10.592 -13.796 1.00 94.31 188 GLY A O 1
ATOM 1485 N N . VAL A 1 189 ? -1.318 -9.778 -11.952 1.00 94.56 189 VAL A N 1
ATOM 1486 C CA . VAL A 1 189 ? -1.890 -11.037 -11.468 1.00 94.56 189 VAL A CA 1
ATOM 1487 C C . VAL A 1 189 ? -3.364 -10.814 -11.173 1.00 94.56 189 VAL A C 1
ATOM 1489 O O . VAL A 1 189 ? -3.732 -9.829 -10.533 1.00 94.56 189 VAL A O 1
ATOM 1492 N N . GLU A 1 190 ? -4.212 -11.732 -11.623 1.00 94.56 190 GLU A N 1
ATOM 1493 C CA . GLU A 1 190 ? -5.615 -11.742 -11.223 1.00 94.56 190 GLU A CA 1
ATOM 1494 C C . GLU A 1 190 ? -5.732 -12.194 -9.762 1.00 94.56 190 GLU A C 1
ATOM 1496 O O . GLU A 1 190 ? -5.200 -13.233 -9.363 1.00 94.56 190 GLU A O 1
ATOM 1501 N N . ARG A 1 191 ? -6.420 -11.393 -8.949 1.00 92.31 191 ARG A N 1
ATOM 1502 C CA . ARG A 1 191 ? -6.614 -11.659 -7.526 1.00 92.31 191 ARG A CA 1
ATOM 1503 C C . ARG A 1 191 ? -7.402 -12.966 -7.346 1.00 92.31 191 ARG A C 1
ATOM 1505 O O . ARG A 1 191 ? -8.489 -13.094 -7.914 1.00 92.31 191 ARG A O 1
ATOM 1512 N N . PRO A 1 192 ? -6.923 -13.906 -6.510 1.00 94.12 192 PRO A N 1
ATOM 1513 C CA . PRO A 1 192 ? -7.691 -15.101 -6.204 1.00 94.12 192 PRO A CA 1
ATOM 1514 C C . PRO A 1 192 ? -8.942 -14.761 -5.371 1.00 94.12 192 PRO A C 1
ATOM 1516 O O . PRO A 1 192 ? -9.031 -13.697 -4.755 1.00 94.12 192 PRO A O 1
ATOM 1519 N N . PRO A 1 193 ? -9.948 -15.647 -5.336 1.00 93.38 193 PRO A N 1
ATOM 1520 C CA . PRO A 1 193 ? -11.146 -15.407 -4.543 1.00 93.38 193 PRO A CA 1
ATOM 1521 C C . PRO A 1 193 ? -10.799 -15.307 -3.055 1.00 93.38 193 PRO A C 1
ATOM 1523 O O . PRO A 1 193 ? -10.088 -16.157 -2.513 1.00 93.38 193 PRO A O 1
ATOM 1526 N N . SER A 1 194 ? -11.347 -14.290 -2.390 1.00 93.81 194 SER A N 1
ATOM 1527 C CA . SER A 1 194 ? -11.206 -14.132 -0.945 1.00 93.81 194 SER A CA 1
ATOM 1528 C C . SER A 1 194 ? -11.845 -15.313 -0.209 1.00 93.81 194 SER A C 1
ATOM 1530 O O . SER A 1 194 ? -12.916 -15.797 -0.580 1.00 93.81 194 SER A O 1
ATOM 1532 N N . GLN A 1 195 ? -11.186 -15.766 0.851 1.00 93.44 195 GLN A N 1
ATOM 1533 C CA . GLN A 1 195 ? -11.676 -16.789 1.765 1.00 93.44 195 GLN A CA 1
ATOM 1534 C C . GLN A 1 195 ? -12.079 -16.138 3.092 1.00 93.44 195 GLN A C 1
ATOM 1536 O O . GLN A 1 195 ? -11.440 -15.168 3.509 1.00 93.44 195 GLN A O 1
ATOM 1541 N N . PRO A 1 196 ? -13.123 -16.642 3.769 1.00 92.50 196 PRO A N 1
ATOM 1542 C CA . PRO A 1 196 ? -13.470 -16.175 5.103 1.00 92.50 196 PRO A CA 1
ATOM 1543 C C . PRO A 1 196 ? -12.323 -16.441 6.077 1.00 92.50 196 PRO A C 1
ATOM 1545 O O . PRO A 1 196 ? -11.718 -17.515 6.067 1.00 92.50 196 PRO A O 1
ATOM 1548 N N . ILE A 1 197 ? -12.050 -15.464 6.934 1.00 89.81 197 ILE A N 1
ATOM 1549 C CA . ILE A 1 197 ? -11.094 -15.601 8.027 1.00 89.81 197 ILE A CA 1
ATOM 1550 C C . ILE A 1 197 ? -11.895 -16.119 9.227 1.00 89.81 197 ILE A C 1
ATOM 1552 O O . ILE A 1 197 ? -12.792 -15.440 9.724 1.00 89.81 197 ILE A O 1
ATOM 1556 N N . GLY A 1 198 ? -11.663 -17.379 9.608 1.00 77.31 198 GLY A N 1
ATOM 1557 C CA . GLY A 1 198 ? -12.473 -18.063 10.627 1.00 77.31 198 GLY A CA 1
ATOM 1558 C C . GLY A 1 198 ? -12.249 -17.543 12.050 1.00 77.31 198 GLY A C 1
ATOM 1559 O O . GLY A 1 198 ? -13.168 -17.546 12.863 1.00 77.31 198 GLY A O 1
ATOM 1560 N N . GLU A 1 199 ? -11.040 -17.073 12.326 1.00 78.06 199 GLU A N 1
ATOM 1561 C CA . GLU A 1 199 ? -10.610 -16.433 13.569 1.00 78.06 199 GLU A CA 1
ATOM 1562 C C . GLU A 1 199 ? -9.920 -15.113 13.176 1.00 78.06 199 GLU A C 1
ATOM 1564 O O . GLU A 1 199 ? -9.526 -14.982 12.025 1.00 78.06 199 GLU A O 1
ATOM 1569 N N . ASP A 1 200 ? -9.767 -14.114 14.053 1.00 84.19 200 ASP A N 1
ATOM 1570 C CA . ASP A 1 200 ? -9.195 -12.790 13.693 1.00 84.19 200 ASP A CA 1
ATOM 1571 C C . ASP A 1 200 ? -7.683 -12.833 13.335 1.00 84.19 200 ASP A C 1
ATOM 1573 O O . ASP A 1 200 ? -6.946 -11.873 13.572 1.00 84.19 200 ASP A O 1
ATOM 1577 N N . TRP A 1 201 ? -7.175 -13.945 12.802 1.00 86.94 201 TRP A N 1
ATOM 1578 C CA . TRP A 1 201 ? -5.782 -14.160 12.447 1.00 86.94 201 TRP A CA 1
ATOM 1579 C C . TRP A 1 201 ? -5.599 -14.894 11.122 1.00 86.94 201 TRP A C 1
ATOM 1581 O O . TRP A 1 201 ? -6.445 -15.660 10.663 1.00 86.94 201 TRP A O 1
ATOM 1591 N N . ILE A 1 202 ? -4.433 -14.673 10.523 1.00 86.50 202 ILE A N 1
ATOM 1592 C CA . ILE A 1 202 ? -3.989 -15.360 9.319 1.00 86.50 202 ILE A CA 1
ATOM 1593 C C . ILE A 1 202 ? -2.495 -15.653 9.397 1.00 86.50 202 ILE A C 1
ATOM 1595 O O . ILE A 1 202 ? -1.704 -14.833 9.869 1.00 86.50 202 ILE A O 1
ATOM 1599 N N . VAL A 1 203 ? -2.106 -16.834 8.927 1.00 83.19 203 VAL A N 1
ATOM 1600 C CA . VAL A 1 203 ? -0.700 -17.205 8.746 1.00 83.19 203 VAL A CA 1
ATOM 1601 C C . VAL A 1 203 ? -0.357 -16.969 7.295 1.00 83.19 203 VAL A C 1
ATOM 1603 O O . VAL A 1 203 ? -0.979 -17.562 6.411 1.00 83.19 203 VAL A O 1
ATOM 1606 N N . LEU A 1 204 ? 0.613 -16.093 7.046 1.00 82.69 204 LEU A N 1
ATOM 1607 C CA . LEU A 1 204 ? 1.080 -15.893 5.683 1.00 82.69 204 LEU A CA 1
ATOM 1608 C C . LEU A 1 204 ? 2.038 -17.030 5.301 1.00 82.69 204 LEU A C 1
ATOM 1610 O O . LEU A 1 204 ? 2.875 -17.430 6.114 1.00 82.69 204 LEU A O 1
ATOM 1614 N N . PRO A 1 205 ? 1.922 -17.565 4.076 1.00 79.75 205 PRO A N 1
ATOM 1615 C CA . PRO A 1 205 ? 2.852 -18.563 3.565 1.00 79.75 205 PRO A CA 1
ATOM 1616 C C . PRO A 1 205 ? 4.259 -17.963 3.439 1.00 79.75 205 PRO A C 1
ATOM 1618 O O . PRO A 1 205 ? 4.411 -16.784 3.119 1.00 79.75 205 PRO A O 1
ATOM 1621 N N . THR A 1 206 ? 5.282 -18.791 3.640 1.00 74.50 206 THR A N 1
ATOM 1622 C CA . THR A 1 206 ? 6.671 -18.464 3.267 1.00 74.50 206 THR A CA 1
ATOM 1623 C C . THR A 1 206 ? 7.032 -19.212 1.986 1.00 74.50 206 THR A C 1
ATOM 1625 O O . THR A 1 206 ? 6.391 -20.210 1.644 1.00 74.50 206 THR A O 1
ATOM 1628 N N . SER A 1 207 ? 8.097 -18.796 1.302 1.00 66.12 207 SER A N 1
ATOM 1629 C CA . SER A 1 207 ? 8.657 -19.565 0.179 1.00 66.12 207 SER A CA 1
ATOM 1630 C C . SER A 1 207 ? 9.103 -20.980 0.588 1.00 66.12 207 SER A C 1
ATOM 1632 O O . SER A 1 207 ? 9.046 -21.911 -0.216 1.00 66.12 207 SER A O 1
ATOM 1634 N N . VAL A 1 208 ? 9.499 -21.165 1.852 1.00 65.06 208 VAL A N 1
ATOM 1635 C CA . VAL A 1 208 ? 9.943 -22.453 2.416 1.00 65.06 208 VAL A CA 1
ATOM 1636 C C . VAL A 1 208 ? 8.763 -23.346 2.812 1.00 65.06 208 VAL A C 1
ATOM 1638 O O . VAL A 1 208 ? 8.815 -24.565 2.655 1.00 65.06 208 VAL A O 1
ATOM 1641 N N . GLU A 1 209 ? 7.678 -22.746 3.296 1.00 68.38 209 GLU A N 1
ATOM 1642 C CA . GLU A 1 209 ? 6.448 -23.426 3.689 1.00 68.38 209 GLU A CA 1
ATOM 1643 C C . GLU A 1 209 ? 5.231 -22.756 3.032 1.00 68.38 209 GLU A C 1
ATOM 1645 O O . GLU A 1 209 ? 4.511 -21.992 3.684 1.00 68.38 209 GLU A O 1
ATOM 1650 N N . PRO A 1 210 ? 4.939 -23.068 1.755 1.00 63.06 210 PRO A N 1
ATOM 1651 C CA . PRO A 1 210 ? 3.858 -22.438 0.992 1.00 63.06 210 PRO A CA 1
ATOM 1652 C C . PRO A 1 210 ? 2.452 -22.914 1.412 1.00 63.06 210 PRO A C 1
ATOM 1654 O O . PRO A 1 210 ? 1.530 -22.934 0.600 1.00 63.06 210 PRO A O 1
ATOM 1657 N N . ARG A 1 211 ? 2.270 -23.365 2.664 1.00 61.53 211 ARG A N 1
ATOM 1658 C CA . ARG A 1 211 ? 1.062 -24.065 3.131 1.00 61.53 211 ARG A CA 1
ATOM 1659 C C . ARG A 1 211 ? -0.209 -23.312 2.711 1.00 61.53 211 ARG A C 1
ATOM 1661 O O . ARG A 1 211 ? -0.370 -22.139 3.022 1.00 61.53 211 ARG A O 1
ATOM 1668 N N . ALA A 1 212 ? -1.110 -24.027 2.034 1.00 64.81 212 ALA A N 1
ATOM 1669 C CA . ALA A 1 212 ? -2.462 -23.609 1.639 1.00 64.81 212 ALA A CA 1
ATOM 1670 C C . ALA A 1 212 ? -2.603 -22.385 0.706 1.00 64.81 212 ALA A C 1
ATOM 1672 O O . ALA A 1 212 ? -3.714 -22.134 0.240 1.00 64.81 212 ALA A O 1
ATOM 1673 N N . ALA A 1 213 ? -1.532 -21.658 0.383 1.00 77.06 213 ALA A N 1
ATOM 1674 C CA . ALA A 1 213 ? -1.608 -20.517 -0.521 1.00 77.06 213 ALA A CA 1
ATOM 1675 C C . ALA A 1 213 ? -1.407 -20.932 -1.980 1.00 77.06 213 ALA A C 1
ATOM 1677 O O . ALA A 1 213 ? -0.574 -21.780 -2.301 1.00 77.06 213 ALA A O 1
ATOM 1678 N N . ALA A 1 214 ? -2.164 -20.307 -2.880 1.00 84.62 214 ALA A N 1
ATOM 1679 C CA . ALA A 1 214 ? -1.945 -20.479 -4.306 1.00 84.62 214 ALA A CA 1
ATOM 1680 C C . ALA A 1 214 ? -0.645 -19.774 -4.714 1.00 84.62 214 ALA A C 1
ATOM 1682 O O . ALA A 1 214 ? -0.421 -18.619 -4.354 1.00 84.62 214 ALA A O 1
ATOM 1683 N N . THR A 1 215 ? 0.190 -20.452 -5.494 1.00 90.62 215 THR A N 1
ATOM 1684 C CA . THR A 1 215 ? 1.271 -19.804 -6.235 1.00 90.62 215 THR A CA 1
ATOM 1685 C C . THR A 1 215 ? 0.713 -19.352 -7.578 1.00 90.62 215 THR A C 1
ATOM 1687 O O . THR A 1 215 ? 0.247 -20.177 -8.366 1.00 90.62 215 THR A O 1
ATOM 1690 N N . LEU A 1 216 ? 0.719 -18.045 -7.823 1.00 92.31 216 LEU A N 1
ATOM 1691 C CA . LEU A 1 216 ? 0.155 -17.440 -9.023 1.00 92.31 216 LEU A CA 1
ATOM 1692 C C . LEU A 1 216 ? 1.255 -16.963 -9.957 1.00 92.31 216 LEU A C 1
ATOM 1694 O O . LEU A 1 216 ? 2.210 -16.316 -9.534 1.00 92.31 216 LEU A O 1
ATOM 1698 N N . ARG A 1 217 ? 1.070 -17.235 -11.246 1.00 92.81 217 ARG A N 1
ATOM 1699 C CA . ARG A 1 217 ? 1.889 -16.652 -12.306 1.00 92.81 217 ARG A CA 1
ATOM 1700 C C . ARG A 1 217 ? 1.254 -15.359 -12.810 1.00 92.81 217 ARG A C 1
ATOM 1702 O O . ARG A 1 217 ? 0.023 -15.271 -12.821 1.00 92.81 217 ARG A O 1
ATOM 1709 N N . PRO A 1 218 ? 2.060 -14.387 -13.264 1.00 94.62 218 PRO A N 1
ATOM 1710 C CA . PRO A 1 218 ? 1.552 -13.209 -13.950 1.00 94.62 218 PRO A CA 1
ATOM 1711 C C . PRO A 1 218 ? 0.637 -13.586 -15.121 1.00 94.62 218 PRO A C 1
ATOM 1713 O O . PRO A 1 218 ? 1.002 -14.411 -15.959 1.00 94.62 218 PRO A O 1
ATOM 1716 N N . SER A 1 219 ? -0.548 -12.977 -15.183 1.00 94.81 219 SER A N 1
ATOM 1717 C CA . SER A 1 219 ? -1.460 -13.083 -16.326 1.00 94.81 219 SER A CA 1
ATOM 1718 C C . SER A 1 219 ? -0.982 -12.234 -17.505 1.00 94.81 219 SER A C 1
ATOM 1720 O O . SER A 1 219 ? -1.243 -12.577 -18.657 1.00 94.81 219 SER A O 1
ATOM 1722 N N . PHE A 1 220 ? -0.240 -11.159 -17.231 1.00 95.75 220 PHE A N 1
ATOM 1723 C CA . PHE A 1 220 ? 0.432 -10.345 -18.237 1.00 95.75 220 PHE A CA 1
ATOM 1724 C C . PHE A 1 220 ? 1.688 -9.673 -17.671 1.00 95.75 220 PHE A C 1
ATOM 1726 O O . PHE A 1 220 ? 1.870 -9.552 -16.456 1.00 95.75 220 PHE A O 1
ATOM 1733 N N . PHE A 1 221 ? 2.549 -9.215 -18.576 1.00 95.88 221 PHE A N 1
ATOM 1734 C CA . PHE A 1 221 ? 3.748 -8.444 -18.268 1.00 95.88 221 PHE A CA 1
ATOM 1735 C C . PHE A 1 221 ? 3.900 -7.314 -19.280 1.00 95.88 221 PHE A C 1
ATOM 1737 O O . PHE A 1 221 ? 3.770 -7.538 -20.485 1.00 95.88 221 PHE A O 1
ATOM 1744 N N . ILE A 1 222 ? 4.191 -6.112 -18.787 1.00 96.38 222 ILE A N 1
ATOM 1745 C CA . ILE A 1 222 ? 4.456 -4.939 -19.615 1.00 96.38 222 ILE A CA 1
ATOM 1746 C C . ILE A 1 222 ? 5.837 -4.404 -19.243 1.00 96.38 222 ILE A C 1
ATOM 1748 O O . ILE A 1 222 ? 6.023 -3.954 -18.107 1.00 96.38 222 ILE A O 1
ATOM 1752 N N . PRO A 1 223 ? 6.813 -4.465 -20.163 1.00 95.81 223 PRO A N 1
ATOM 1753 C CA . PRO A 1 223 ? 8.168 -4.032 -19.875 1.00 95.81 223 PRO A CA 1
ATOM 1754 C C . PRO A 1 223 ? 8.240 -2.514 -19.734 1.00 95.81 223 PRO A C 1
ATOM 1756 O O . PRO A 1 223 ? 7.505 -1.772 -20.389 1.00 95.81 223 PRO A O 1
ATOM 1759 N N . HIS A 1 224 ? 9.176 -2.055 -18.911 1.00 95.69 224 HIS A N 1
ATOM 1760 C CA . HIS A 1 224 ? 9.612 -0.667 -18.951 1.00 95.69 224 HIS A CA 1
ATOM 1761 C C . HIS A 1 224 ? 10.239 -0.333 -20.313 1.00 95.69 224 HIS A C 1
ATOM 1763 O O . HIS A 1 224 ? 10.837 -1.189 -20.965 1.00 95.69 224 HIS A O 1
ATOM 1769 N N . GLU A 1 225 ? 10.147 0.934 -20.727 1.00 96.25 225 GLU A N 1
ATOM 1770 C CA . GLU A 1 225 ? 10.884 1.425 -21.902 1.00 96.25 225 GLU A CA 1
ATOM 1771 C C . GLU A 1 225 ? 12.406 1.389 -21.680 1.00 96.25 225 GLU A C 1
ATOM 1773 O O . GLU A 1 225 ? 13.168 1.282 -22.641 1.00 96.25 225 GLU A O 1
ATOM 1778 N N . LEU A 1 226 ? 12.842 1.458 -20.416 1.00 92.19 226 LEU A N 1
ATOM 1779 C CA . LEU A 1 226 ? 14.233 1.361 -19.984 1.00 92.19 226 LEU A CA 1
ATOM 1780 C C . LEU A 1 226 ? 14.364 0.279 -18.907 1.00 92.19 226 LEU A C 1
ATOM 1782 O O . LEU A 1 226 ? 13.573 0.239 -17.969 1.00 92.19 226 LEU A O 1
ATOM 1786 N N . GLU A 1 227 ? 15.369 -0.588 -19.022 1.00 86.19 227 GLU A N 1
ATOM 1787 C CA . GLU A 1 227 ? 15.692 -1.529 -17.948 1.00 86.19 227 GLU A CA 1
ATOM 1788 C C . GLU A 1 227 ? 16.366 -0.775 -16.800 1.00 86.19 227 GLU A C 1
ATOM 1790 O O . GLU A 1 227 ? 17.364 -0.081 -17.004 1.00 86.19 227 GLU A O 1
ATOM 1795 N N . HIS A 1 228 ? 15.804 -0.907 -15.602 1.00 88.81 228 HIS A N 1
ATOM 1796 C CA . HIS A 1 228 ? 16.319 -0.251 -14.409 1.00 88.81 228 HIS A CA 1
ATOM 1797 C C . HIS A 1 228 ? 17.237 -1.185 -13.633 1.00 88.81 228 HIS A C 1
ATOM 1799 O O . HIS A 1 228 ? 17.033 -2.396 -13.600 1.00 88.81 228 HIS A O 1
ATOM 1805 N N . THR A 1 229 ? 18.235 -0.619 -12.964 1.00 82.62 229 THR A N 1
ATOM 1806 C CA . THR A 1 229 ? 18.980 -1.356 -11.936 1.00 82.62 229 THR A CA 1
ATOM 1807 C C . THR A 1 229 ? 18.357 -0.987 -10.604 1.00 82.62 229 THR A C 1
ATOM 1809 O O . THR A 1 229 ? 18.683 0.064 -10.068 1.00 82.62 229 THR A O 1
ATOM 1812 N N . ILE A 1 230 ? 17.407 -1.805 -10.141 1.00 73.81 230 ILE A N 1
ATOM 1813 C CA . ILE A 1 230 ? 16.757 -1.593 -8.849 1.00 73.81 230 ILE A CA 1
ATOM 1814 C C . ILE A 1 230 ? 17.406 -2.497 -7.801 1.00 73.81 230 ILE A C 1
ATOM 1816 O O . ILE A 1 230 ? 17.325 -3.720 -7.908 1.00 73.81 230 ILE A O 1
ATOM 1820 N N . ASP A 1 231 ? 18.026 -1.885 -6.798 1.00 69.56 231 ASP A N 1
ATOM 1821 C CA . ASP A 1 231 ? 18.448 -2.534 -5.559 1.00 69.56 231 ASP A CA 1
ATOM 1822 C C . ASP A 1 231 ? 17.323 -2.494 -4.509 1.00 69.56 231 ASP A C 1
ATOM 1824 O O . ASP A 1 231 ? 16.465 -1.609 -4.523 1.00 69.56 231 ASP A O 1
ATOM 1828 N N . SER A 1 232 ? 17.426 -3.354 -3.490 1.00 60.25 232 SER A N 1
ATOM 1829 C CA . SER A 1 232 ? 16.527 -3.467 -2.325 1.00 60.25 232 SER A CA 1
ATOM 1830 C C . SER A 1 232 ? 16.393 -2.222 -1.426 1.00 60.25 232 SER A C 1
ATOM 1832 O O . SER A 1 232 ? 15.919 -2.303 -0.292 1.00 60.25 232 SER A O 1
ATOM 1834 N N . GLY A 1 233 ? 16.868 -1.067 -1.885 1.00 56.81 233 GLY A N 1
ATOM 1835 C CA . GLY A 1 233 ? 16.746 0.233 -1.231 1.00 56.81 233 GLY A CA 1
ATOM 1836 C C . GLY A 1 233 ? 16.317 1.360 -2.170 1.00 56.81 233 GLY A C 1
ATOM 1837 O O . GLY A 1 233 ? 16.166 2.489 -1.698 1.00 56.81 233 GLY A O 1
ATOM 1838 N N . ASP A 1 234 ? 16.121 1.088 -3.462 1.00 63.25 234 ASP A N 1
ATOM 1839 C CA . ASP A 1 234 ? 15.659 2.110 -4.390 1.00 63.25 234 ASP A CA 1
ATOM 1840 C C . ASP A 1 234 ? 14.172 2.385 -4.182 1.00 63.25 234 ASP A C 1
ATOM 1842 O O . ASP A 1 234 ? 13.368 1.525 -3.812 1.00 63.25 234 ASP A O 1
ATOM 1846 N N . GLN A 1 235 ? 13.808 3.646 -4.377 1.00 75.25 235 GLN A N 1
ATOM 1847 C CA . GLN A 1 235 ? 12.511 4.150 -3.977 1.00 75.25 235 GLN A CA 1
ATOM 1848 C C . GLN A 1 235 ? 11.595 4.191 -5.193 1.00 75.25 235 GLN A C 1
ATOM 1850 O O . GLN A 1 235 ? 11.666 5.108 -6.017 1.00 75.25 235 GLN A O 1
ATOM 1855 N N . VAL A 1 236 ? 10.710 3.199 -5.282 1.00 79.75 236 VAL A N 1
ATOM 1856 C CA . VAL A 1 236 ? 9.527 3.310 -6.130 1.00 79.75 236 VAL A CA 1
ATOM 1857 C C . VAL A 1 236 ? 8.475 4.102 -5.369 1.00 79.75 236 VAL A C 1
ATOM 1859 O O . VAL A 1 236 ? 7.894 3.639 -4.383 1.00 79.75 236 VAL A O 1
ATOM 1862 N N . SER A 1 237 ? 8.218 5.323 -5.827 1.00 82.56 237 SER A N 1
ATOM 1863 C CA . SER A 1 237 ? 7.084 6.099 -5.338 1.00 82.56 237 SER A CA 1
ATOM 1864 C C . SER A 1 237 ? 5.840 5.585 -6.042 1.00 82.56 237 SER A C 1
ATOM 1866 O O . SER A 1 237 ? 5.589 5.881 -7.210 1.00 82.56 237 SER A O 1
ATOM 1868 N N . GLY A 1 238 ? 5.088 4.752 -5.325 1.00 75.00 238 GLY A N 1
ATOM 1869 C CA . GLY A 1 238 ? 3.892 4.125 -5.863 1.00 75.00 238 GLY A CA 1
ATOM 1870 C C . GLY A 1 238 ? 2.761 5.119 -6.170 1.00 75.00 238 GLY A C 1
ATOM 1871 O O . GLY A 1 238 ? 2.793 6.280 -5.742 1.00 75.00 238 GLY A O 1
ATOM 1872 N N . PRO A 1 239 ? 1.690 4.643 -6.825 1.00 73.06 239 PRO A N 1
ATOM 1873 C CA . PRO A 1 239 ? 0.589 5.474 -7.321 1.00 73.06 239 PRO A CA 1
ATOM 1874 C C . PRO A 1 239 ? -0.069 6.367 -6.277 1.00 73.06 239 PRO A C 1
ATOM 1876 O O . PRO A 1 239 ? -0.445 7.491 -6.573 1.00 73.06 239 PRO A O 1
ATOM 1879 N N . ASN A 1 240 ? -0.150 5.907 -5.029 1.00 67.75 240 ASN A N 1
ATOM 1880 C CA . ASN A 1 240 ? -0.725 6.679 -3.927 1.00 67.75 240 ASN A CA 1
ATOM 1881 C C . ASN A 1 240 ? 0.050 7.972 -3.626 1.00 67.75 240 ASN A C 1
ATOM 1883 O O . ASN A 1 240 ? -0.532 8.933 -3.128 1.00 67.75 240 ASN A O 1
ATOM 1887 N N . VAL A 1 241 ? 1.361 7.990 -3.885 1.00 64.81 241 VAL A N 1
ATOM 1888 C CA . VAL A 1 241 ? 2.212 9.169 -3.680 1.00 64.81 241 VAL A CA 1
ATOM 1889 C C . VAL A 1 241 ? 2.070 10.125 -4.862 1.00 64.81 241 VAL A C 1
ATOM 1891 O O . VAL A 1 241 ? 1.870 11.321 -4.662 1.00 64.81 241 VAL A O 1
ATOM 1894 N N . CYS A 1 242 ? 2.130 9.595 -6.084 1.00 57.41 242 CYS A N 1
ATOM 1895 C CA . CYS A 1 242 ? 2.108 10.391 -7.312 1.00 57.41 242 CYS A CA 1
ATOM 1896 C C . CYS A 1 242 ? 0.697 10.853 -7.715 1.00 57.41 242 CYS A C 1
ATOM 1898 O O . CYS A 1 242 ? 0.544 11.866 -8.397 1.00 57.41 242 CYS A O 1
ATOM 1900 N N . ASN A 1 243 ? -0.337 10.120 -7.305 1.00 63.78 243 ASN A N 1
ATOM 1901 C CA . ASN A 1 243 ? -1.736 10.384 -7.605 1.00 63.78 243 ASN A CA 1
ATOM 1902 C C . ASN A 1 243 ? -2.605 10.060 -6.376 1.00 63.78 243 ASN A C 1
ATOM 1904 O O . ASN A 1 243 ? -3.203 8.996 -6.312 1.00 63.78 243 ASN A O 1
ATOM 1908 N N . PRO A 1 244 ? -2.740 10.962 -5.393 1.00 57.72 244 PRO A N 1
ATOM 1909 C CA . PRO A 1 244 ? -3.484 10.691 -4.159 1.00 57.72 244 PRO A CA 1
ATOM 1910 C C . PRO A 1 244 ? -4.993 10.442 -4.357 1.00 57.72 244 PRO A C 1
ATOM 1912 O O . PRO A 1 244 ? -5.664 10.063 -3.402 1.00 57.72 244 PRO A O 1
ATOM 1915 N N . ARG A 1 245 ? -5.533 10.646 -5.571 1.00 62.75 245 ARG A N 1
ATOM 1916 C CA . ARG A 1 245 ? -6.947 10.413 -5.923 1.00 62.75 245 ARG A CA 1
ATOM 1917 C C . ARG A 1 245 ? -7.158 9.313 -6.966 1.00 62.75 245 ARG A C 1
ATOM 1919 O O . ARG A 1 245 ? -8.269 9.149 -7.453 1.00 62.75 245 ARG A O 1
ATOM 1926 N N . PHE A 1 246 ? -6.133 8.526 -7.306 1.00 67.75 246 PHE A N 1
ATOM 1927 C CA . PHE A 1 246 ? -6.241 7.508 -8.368 1.00 67.75 246 PHE A CA 1
ATOM 1928 C C . PHE A 1 246 ? -7.343 6.459 -8.142 1.00 67.75 246 PHE A C 1
ATOM 1930 O O . PHE A 1 246 ? -7.778 5.815 -9.092 1.00 67.75 246 PHE A O 1
ATOM 1937 N N . ARG A 1 247 ? -7.829 6.318 -6.903 1.00 63.38 247 ARG A N 1
ATOM 1938 C CA . ARG A 1 247 ? -8.930 5.417 -6.534 1.00 63.38 247 ARG A CA 1
ATOM 1939 C C . ARG A 1 247 ? -10.283 5.801 -7.153 1.00 63.38 247 ARG A C 1
ATOM 1941 O O . ARG A 1 247 ? -11.168 4.958 -7.220 1.00 63.38 247 ARG A O 1
ATOM 1948 N N . GLU A 1 248 ? -10.446 7.033 -7.639 1.00 60.50 248 GLU A N 1
ATOM 1949 C CA . GLU A 1 248 ? -11.710 7.573 -8.171 1.00 60.50 248 GLU A CA 1
ATOM 1950 C C . GLU A 1 248 ? -11.942 7.269 -9.672 1.00 60.50 248 GLU A C 1
ATOM 1952 O O . GLU A 1 248 ? -12.491 8.096 -10.392 1.00 60.50 248 GLU A O 1
ATOM 1957 N N . HIS A 1 249 ? -11.589 6.066 -10.149 1.00 56.31 249 HIS A N 1
ATOM 1958 C CA . HIS A 1 249 ? -11.834 5.586 -11.530 1.00 56.31 249 HIS A CA 1
ATOM 1959 C C . HIS A 1 249 ? -10.870 6.071 -12.625 1.00 56.31 249 HIS A C 1
ATOM 1961 O O . HIS A 1 249 ? -11.275 6.266 -13.772 1.00 56.31 249 HIS A O 1
ATOM 1967 N N . HIS A 1 250 ? -9.582 6.218 -12.322 1.00 63.69 250 HIS A N 1
ATOM 1968 C CA . HIS A 1 250 ? -8.599 6.509 -13.365 1.00 63.69 250 HIS A CA 1
ATOM 1969 C C . HIS A 1 250 ? -7.962 5.226 -13.886 1.00 63.69 250 HIS A C 1
ATOM 1971 O O . HIS A 1 250 ? -7.203 4.603 -13.163 1.00 63.69 250 HIS A O 1
ATOM 1977 N N . GLU A 1 251 ? -8.191 4.870 -15.153 1.00 72.88 251 GLU A N 1
ATOM 1978 C CA . GLU A 1 251 ? -7.410 3.827 -15.849 1.00 72.88 251 GLU A CA 1
ATOM 1979 C C . GLU A 1 251 ? -5.916 4.186 -15.931 1.00 72.88 251 GLU A C 1
ATOM 1981 O O . GLU A 1 251 ? -5.088 3.336 -16.232 1.00 72.88 251 GLU A O 1
ATOM 1986 N N . GLU A 1 252 ? -5.568 5.439 -15.637 1.00 87.25 252 GLU A N 1
ATOM 1987 C CA . GLU A 1 252 ? -4.232 6.006 -15.721 1.00 87.25 252 GLU A CA 1
ATOM 1988 C C . GLU A 1 252 ? -3.610 6.245 -14.343 1.00 87.25 252 GLU A C 1
ATOM 1990 O O . GLU A 1 252 ? -4.168 6.928 -13.477 1.00 87.25 252 GLU A O 1
ATOM 1995 N N . VAL A 1 253 ? -2.394 5.742 -14.158 1.00 88.56 253 VAL A N 1
ATOM 1996 C CA . VAL A 1 253 ? -1.631 5.878 -12.922 1.00 88.56 253 VAL A CA 1
ATOM 1997 C C . VAL A 1 253 ? -0.193 6.261 -13.209 1.00 88.56 253 VAL A C 1
ATOM 1999 O O . VAL A 1 253 ? 0.458 5.699 -14.083 1.00 88.56 253 VAL A O 1
ATOM 2002 N N . PHE A 1 254 ? 0.311 7.201 -12.414 1.00 90.25 254 PHE A N 1
ATOM 2003 C CA . PHE A 1 254 ? 1.724 7.538 -12.405 1.00 90.25 254 PHE A CA 1
ATOM 2004 C C . PHE A 1 254 ? 2.437 6.816 -11.275 1.00 90.25 254 PHE A C 1
ATOM 2006 O O . PHE A 1 254 ? 1.921 6.759 -10.161 1.00 90.25 254 PHE A O 1
ATOM 2013 N N . TYR A 1 255 ? 3.647 6.350 -11.542 1.00 91.31 255 TYR A N 1
ATOM 2014 C CA . TYR A 1 255 ? 4.608 6.001 -10.505 1.00 91.31 255 TYR A CA 1
ATOM 2015 C C . TYR A 1 255 ? 5.995 6.486 -10.912 1.00 91.31 255 TYR A C 1
ATOM 2017 O O . TYR A 1 255 ? 6.257 6.762 -12.088 1.00 91.31 255 TYR A O 1
ATOM 2025 N N . GLU A 1 256 ? 6.871 6.617 -9.924 1.00 92.69 256 GLU A N 1
ATOM 2026 C CA . GLU A 1 256 ? 8.243 7.069 -10.136 1.00 92.69 256 GLU A CA 1
ATOM 2027 C C . GLU A 1 256 ? 9.227 5.998 -9.683 1.00 92.69 256 GLU A C 1
ATOM 2029 O O . GLU A 1 256 ? 9.042 5.387 -8.631 1.00 92.69 256 GLU A O 1
ATOM 2034 N N . ILE A 1 257 ? 10.280 5.804 -10.470 1.00 91.44 257 ILE A N 1
ATOM 2035 C CA . ILE A 1 257 ? 11.453 5.007 -10.115 1.00 91.44 257 ILE A CA 1
ATOM 2036 C C . ILE A 1 257 ? 12.599 5.985 -9.899 1.00 91.44 257 ILE A C 1
ATOM 2038 O O . ILE A 1 257 ? 12.935 6.760 -10.798 1.00 91.44 257 ILE A O 1
ATOM 2042 N N . THR A 1 258 ? 13.190 5.958 -8.708 1.00 90.50 258 THR A N 1
ATOM 2043 C CA . THR A 1 258 ? 14.404 6.720 -8.408 1.00 90.50 258 THR A CA 1
ATOM 2044 C C . THR A 1 258 ? 15.589 5.771 -8.360 1.00 90.50 258 THR A C 1
ATOM 2046 O O . THR A 1 258 ? 15.616 4.880 -7.517 1.00 90.50 258 THR A O 1
ATOM 2049 N N . GLU A 1 259 ? 16.559 5.976 -9.245 1.00 89.69 259 GLU A N 1
ATOM 2050 C CA . GLU A 1 259 ? 17.823 5.237 -9.249 1.00 89.69 259 GLU A CA 1
ATOM 2051 C C . GLU A 1 259 ? 18.865 5.990 -8.428 1.00 89.69 259 GLU A C 1
ATOM 2053 O O . GLU A 1 259 ? 18.978 7.219 -8.509 1.00 89.69 259 GLU A O 1
ATOM 2058 N N . PHE A 1 260 ? 19.657 5.247 -7.666 1.00 86.81 260 PHE A N 1
ATOM 2059 C CA . PHE A 1 260 ? 20.636 5.787 -6.734 1.00 86.81 260 PHE A CA 1
ATOM 2060 C C . PHE A 1 260 ? 22.055 5.341 -7.080 1.00 86.81 260 PHE A C 1
ATOM 2062 O O . PHE A 1 260 ? 22.262 4.308 -7.714 1.00 86.81 260 PHE A O 1
ATOM 2069 N N . GLU A 1 261 ? 23.057 6.112 -6.647 1.00 84.06 261 GLU A N 1
ATOM 2070 C CA . GLU A 1 261 ? 24.448 5.678 -6.812 1.00 84.06 261 GLU A CA 1
ATOM 2071 C C . GLU A 1 261 ? 24.701 4.355 -6.073 1.00 84.06 261 GLU A C 1
ATOM 2073 O O . GLU A 1 261 ? 24.352 4.244 -4.889 1.00 84.06 261 GLU A O 1
ATOM 2078 N N . PRO A 1 262 ? 25.332 3.358 -6.730 1.00 81.19 262 PRO A N 1
ATOM 2079 C CA . PRO A 1 262 ? 25.680 2.112 -6.070 1.00 81.19 262 PRO A CA 1
ATOM 2080 C C . PRO A 1 262 ? 26.662 2.406 -4.938 1.00 81.19 262 PRO A C 1
ATOM 2082 O O . PRO A 1 262 ? 27.686 3.070 -5.126 1.00 81.19 262 PRO A O 1
ATOM 2085 N N . LEU A 1 263 ? 26.361 1.892 -3.748 1.00 78.50 263 LEU A N 1
ATOM 2086 C CA . LEU A 1 263 ? 27.263 2.019 -2.611 1.00 78.50 263 LEU A CA 1
ATOM 2087 C C . LEU A 1 263 ? 28.428 1.059 -2.798 1.00 78.50 263 LEU A C 1
ATOM 2089 O O . LEU A 1 263 ? 28.257 -0.154 -2.719 1.00 78.50 263 LEU A O 1
ATOM 2093 N N . MET A 1 264 ? 29.614 1.608 -3.016 1.00 80.44 264 MET A N 1
ATOM 2094 C CA . MET A 1 264 ? 30.845 0.830 -3.042 1.00 80.44 264 MET A CA 1
ATOM 2095 C C . MET A 1 264 ? 31.378 0.678 -1.613 1.00 80.44 264 MET A C 1
ATOM 2097 O O . MET A 1 264 ? 31.454 1.662 -0.874 1.00 80.44 264 MET A O 1
ATOM 2101 N N . ASP A 1 265 ? 31.741 -0.538 -1.208 1.00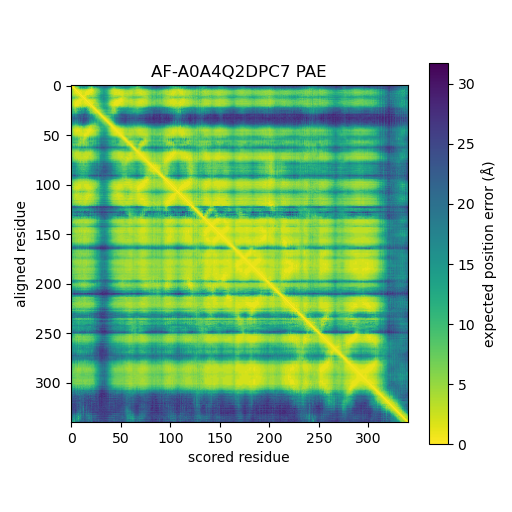 80.19 265 ASP A N 1
ATOM 2102 C CA . ASP A 1 265 ? 32.513 -0.752 0.015 1.00 80.19 265 ASP A CA 1
ATOM 2103 C C . ASP A 1 265 ? 33.970 -0.293 -0.136 1.00 80.19 265 ASP A C 1
ATOM 2105 O O . ASP A 1 265 ? 34.406 0.211 -1.173 1.00 80.19 265 ASP A O 1
ATOM 2109 N N . VAL A 1 266 ? 34.736 -0.469 0.944 1.00 81.94 266 VAL A N 1
ATOM 2110 C CA . VAL A 1 266 ? 36.165 -0.130 1.018 1.00 81.94 266 VAL A CA 1
ATOM 2111 C C . VAL A 1 266 ? 36.990 -0.892 -0.029 1.00 81.94 266 VAL A C 1
ATOM 2113 O O . VAL A 1 266 ? 38.029 -0.396 -0.460 1.00 81.94 266 VAL A O 1
ATOM 2116 N N . ASP A 1 267 ? 36.508 -2.054 -0.478 1.00 85.25 267 ASP A N 1
ATOM 2117 C CA . ASP A 1 267 ? 37.140 -2.886 -1.501 1.00 85.25 267 ASP A CA 1
ATOM 2118 C C . ASP A 1 267 ? 36.632 -2.566 -2.922 1.00 85.25 267 ASP A C 1
ATOM 2120 O O . ASP A 1 267 ? 37.042 -3.210 -3.891 1.00 85.25 267 ASP A O 1
ATOM 2124 N N . GLY A 1 268 ? 35.748 -1.574 -3.071 1.00 80.44 268 GLY A N 1
ATOM 2125 C CA . GLY A 1 268 ? 35.153 -1.188 -4.348 1.00 80.44 268 GLY A CA 1
ATOM 2126 C C . GLY A 1 268 ? 34.075 -2.149 -4.857 1.00 80.44 268 GLY A C 1
ATOM 2127 O O . GLY A 1 268 ? 33.771 -2.135 -6.050 1.00 80.44 268 GLY A O 1
ATOM 2128 N N . LYS A 1 269 ? 33.511 -3.006 -4.000 1.00 80.69 269 LYS A N 1
ATOM 2129 C CA . LYS A 1 269 ? 32.384 -3.882 -4.343 1.00 80.69 269 LYS A CA 1
ATOM 2130 C C . LYS A 1 269 ? 31.062 -3.209 -4.008 1.00 80.69 269 LYS A C 1
ATOM 2132 O O . LYS A 1 269 ? 30.932 -2.535 -2.992 1.00 80.69 269 LYS A O 1
ATOM 2137 N N . VAL A 1 270 ? 30.057 -3.441 -4.847 1.00 75.25 270 VAL A N 1
ATOM 2138 C CA . VAL A 1 270 ? 28.695 -2.958 -4.604 1.00 75.25 270 VAL A CA 1
ATOM 2139 C C . VAL A 1 270 ? 28.134 -3.631 -3.352 1.00 75.25 270 VAL A C 1
ATOM 2141 O O . VAL A 1 270 ? 28.148 -4.857 -3.235 1.00 75.25 270 VAL A O 1
ATOM 2144 N N . THR A 1 271 ? 27.628 -2.829 -2.418 1.00 73.56 271 THR A N 1
ATOM 2145 C CA . THR A 1 271 ? 26.969 -3.300 -1.200 1.00 73.56 271 THR A CA 1
ATOM 2146 C C . THR A 1 271 ? 25.543 -2.781 -1.103 1.00 73.56 271 THR A C 1
ATOM 2148 O O . THR A 1 271 ? 25.258 -1.591 -1.221 1.00 73.56 271 THR A O 1
ATOM 2151 N N . THR A 1 272 ? 24.624 -3.698 -0.820 1.00 63.88 272 THR A N 1
ATOM 2152 C CA . THR A 1 272 ? 23.189 -3.418 -0.669 1.00 63.88 272 THR A CA 1
ATOM 2153 C C . THR A 1 272 ? 22.770 -3.217 0.793 1.00 63.88 272 THR A C 1
ATOM 2155 O O . THR A 1 272 ? 21.652 -2.806 1.069 1.00 63.88 272 THR A O 1
ATOM 2158 N N . LYS A 1 273 ? 23.669 -3.461 1.761 1.00 60.56 273 LYS A N 1
ATOM 2159 C CA . LYS A 1 273 ? 23.333 -3.584 3.198 1.00 60.56 273 LYS A CA 1
ATOM 2160 C C . LYS A 1 273 ? 23.459 -2.307 4.038 1.00 60.56 273 LYS A C 1
ATOM 2162 O O . LYS A 1 273 ? 23.350 -2.365 5.261 1.00 60.56 273 LYS A O 1
ATOM 2167 N N . SER A 1 274 ? 23.724 -1.160 3.428 1.00 59.03 274 SER A N 1
ATOM 2168 C CA . SER A 1 274 ? 23.974 0.079 4.168 1.00 59.03 274 SER A CA 1
ATOM 2169 C C . SER A 1 274 ? 22.713 0.939 4.243 1.00 59.03 274 SER A C 1
ATOM 2171 O O . SER A 1 274 ? 22.171 1.337 3.218 1.00 59.03 274 SER A O 1
ATOM 2173 N N . LYS A 1 275 ? 22.287 1.292 5.465 1.00 61.75 275 LYS A N 1
ATOM 2174 C CA . LYS A 1 275 ? 21.221 2.280 5.742 1.00 61.75 275 LYS A CA 1
ATOM 2175 C C . LYS A 1 275 ? 21.632 3.730 5.412 1.00 61.75 275 LYS A C 1
ATOM 2177 O O . LYS A 1 275 ? 20.980 4.668 5.866 1.00 61.75 275 LYS A O 1
ATOM 2182 N N . GLN A 1 276 ? 22.739 3.945 4.699 1.00 66.38 276 GLN A N 1
ATOM 2183 C CA . GLN A 1 276 ? 23.146 5.286 4.290 1.00 66.38 276 GLN A CA 1
ATOM 2184 C C . GLN A 1 276 ? 22.189 5.833 3.235 1.00 66.38 276 GLN A C 1
ATOM 2186 O O . GLN A 1 276 ? 21.823 5.147 2.284 1.00 66.38 276 GLN A O 1
ATOM 2191 N N . THR A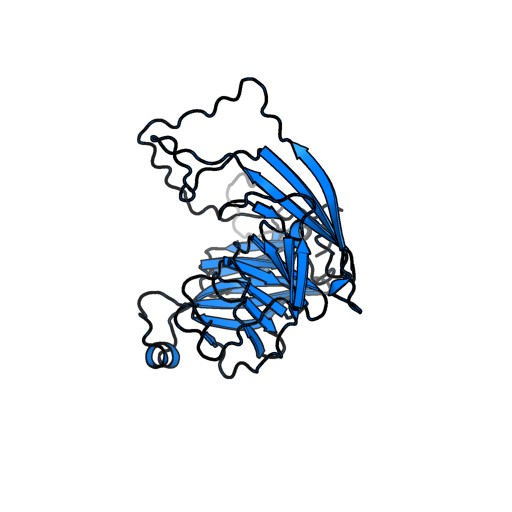 1 277 ? 21.821 7.101 3.399 1.00 68.38 277 THR A N 1
ATOM 2192 C CA . THR A 1 277 ? 21.113 7.874 2.382 1.00 68.38 277 THR A CA 1
ATOM 2193 C C . THR A 1 277 ? 21.966 7.923 1.121 1.00 68.38 277 THR A C 1
ATOM 2195 O O . THR A 1 277 ? 23.045 8.520 1.133 1.00 68.38 277 THR A O 1
ATOM 2198 N N . ARG A 1 278 ? 21.499 7.269 0.057 1.00 79.12 278 ARG A N 1
ATOM 2199 C CA . ARG A 1 278 ? 22.111 7.351 -1.267 1.00 79.12 278 ARG A CA 1
ATOM 2200 C C . ARG A 1 278 ? 21.631 8.629 -1.951 1.00 79.12 278 ARG A C 1
ATOM 2202 O O . ARG A 1 278 ? 20.486 9.043 -1.758 1.00 79.12 278 ARG A O 1
ATOM 2209 N N . ASP A 1 279 ? 22.492 9.241 -2.755 1.00 82.44 279 ASP A N 1
ATOM 2210 C CA . ASP A 1 279 ? 22.061 10.349 -3.602 1.00 82.44 279 ASP A CA 1
ATOM 2211 C C . ASP A 1 279 ? 21.361 9.788 -4.846 1.00 82.44 279 ASP A C 1
ATOM 2213 O O . ASP A 1 279 ? 21.887 8.856 -5.470 1.00 82.44 279 ASP A O 1
ATOM 2217 N N . PRO A 1 280 ? 20.189 10.329 -5.216 1.00 85.56 280 PRO A N 1
ATOM 2218 C CA . PRO A 1 280 ? 19.526 9.936 -6.446 1.00 85.56 280 PRO A CA 1
ATOM 2219 C C . PRO A 1 280 ? 20.366 10.398 -7.642 1.00 85.56 280 PRO A C 1
ATOM 2221 O O . PRO A 1 280 ? 20.831 11.539 -7.669 1.00 85.56 280 PRO A O 1
ATOM 2224 N N . ILE A 1 281 ? 20.552 9.521 -8.628 1.00 89.06 281 ILE A N 1
ATOM 2225 C CA . ILE A 1 281 ? 21.184 9.847 -9.915 1.00 89.06 281 ILE A CA 1
ATOM 2226 C C . ILE A 1 281 ? 20.121 10.254 -10.924 1.00 89.06 281 ILE A C 1
ATOM 2228 O O . ILE A 1 281 ? 20.310 11.209 -11.675 1.00 89.06 281 ILE A O 1
ATOM 2232 N N . SER A 1 282 ? 19.010 9.524 -10.951 1.00 90.69 282 SER A N 1
ATOM 2233 C CA . SER A 1 282 ? 17.983 9.669 -11.974 1.00 90.69 282 SER A CA 1
ATOM 2234 C C . SER A 1 282 ? 16.606 9.420 -11.386 1.00 90.69 282 SER A C 1
ATOM 2236 O O . SER A 1 282 ? 16.434 8.577 -10.508 1.00 90.69 282 SER A O 1
ATOM 2238 N N . VAL A 1 283 ? 15.617 10.143 -11.901 1.00 92.25 283 VAL A N 1
ATOM 2239 C CA . VAL A 1 283 ? 14.201 9.923 -11.608 1.00 92.25 283 VAL A CA 1
ATOM 2240 C C . VAL A 1 283 ? 13.474 9.695 -12.924 1.00 92.25 283 VAL A C 1
ATOM 2242 O O . VAL A 1 283 ? 13.593 10.497 -13.855 1.00 92.25 283 VAL A O 1
ATOM 2245 N N . TYR A 1 284 ? 12.713 8.609 -12.988 1.00 93.88 284 TYR A N 1
ATOM 2246 C CA . TYR A 1 284 ? 11.895 8.234 -14.134 1.00 93.88 284 TYR A CA 1
ATOM 2247 C C . TYR A 1 284 ? 10.446 8.200 -13.705 1.00 93.88 284 TYR A C 1
ATOM 2249 O O . TYR A 1 284 ? 10.114 7.607 -12.681 1.00 93.88 284 TYR A O 1
ATOM 2257 N N . ARG A 1 285 ? 9.578 8.812 -14.502 1.00 94.88 285 ARG A N 1
ATOM 2258 C CA . ARG A 1 285 ? 8.143 8.822 -14.257 1.00 94.88 285 ARG A CA 1
ATOM 2259 C C . ARG A 1 285 ? 7.436 8.075 -15.365 1.00 94.88 285 ARG A C 1
ATOM 2261 O O . ARG A 1 285 ? 7.545 8.451 -16.535 1.00 94.88 285 ARG A O 1
ATOM 2268 N N . TYR A 1 286 ? 6.686 7.060 -14.973 1.00 95.31 286 TYR A N 1
ATOM 2269 C CA . TYR A 1 286 ? 5.906 6.237 -15.876 1.00 95.31 286 TYR A CA 1
ATOM 2270 C C . TYR A 1 286 ? 4.421 6.543 -15.742 1.00 95.31 286 TYR A C 1
ATOM 2272 O O . TYR A 1 286 ? 3.930 6.776 -14.639 1.00 95.31 286 TYR A O 1
ATOM 2280 N N . LEU A 1 287 ? 3.720 6.508 -16.873 1.00 94.56 287 LEU A N 1
ATOM 2281 C CA . LEU A 1 287 ? 2.269 6.478 -16.975 1.00 94.56 287 LEU A CA 1
ATOM 2282 C C . LEU A 1 287 ? 1.847 5.064 -17.364 1.00 94.56 287 LEU A C 1
ATOM 2284 O O . LEU A 1 287 ? 2.144 4.602 -18.466 1.00 94.56 287 LEU A O 1
ATOM 2288 N N . PHE A 1 288 ? 1.166 4.389 -16.451 1.00 93.75 288 PHE A N 1
ATOM 2289 C CA . PHE A 1 288 ? 0.529 3.105 -16.682 1.00 93.75 288 PHE A CA 1
ATOM 2290 C C . PHE A 1 288 ? -0.949 3.318 -17.003 1.00 93.75 288 PHE A C 1
ATOM 2292 O O . PHE A 1 288 ? -1.643 3.982 -16.235 1.00 93.75 288 PHE A O 1
ATOM 2299 N N . THR A 1 289 ? -1.429 2.738 -18.101 1.00 93.88 289 THR A N 1
ATOM 2300 C CA . THR A 1 289 ? -2.842 2.766 -18.499 1.00 93.88 289 THR A CA 1
ATOM 2301 C C . THR A 1 289 ? -3.392 1.344 -18.523 1.00 93.88 289 THR A C 1
ATOM 2303 O O . THR A 1 289 ? -2.964 0.541 -19.353 1.00 93.88 289 THR A O 1
ATOM 2306 N N . PHE A 1 290 ? -4.331 1.034 -17.628 1.00 91.69 290 PHE A N 1
ATOM 2307 C CA . PHE A 1 290 ? -4.926 -0.293 -17.472 1.00 91.69 290 PHE A CA 1
ATOM 2308 C C . PHE A 1 290 ? -6.153 -0.491 -18.371 1.00 91.69 290 PHE A C 1
ATOM 2310 O O . PHE A 1 290 ? -7.153 0.204 -18.208 1.00 91.69 290 PHE A O 1
ATOM 2317 N N . ASP A 1 291 ? -6.116 -1.483 -19.264 1.00 92.19 291 ASP A N 1
ATOM 2318 C CA . ASP A 1 291 ? -7.297 -1.930 -20.015 1.00 92.19 291 ASP A CA 1
ATOM 2319 C C . ASP A 1 291 ? -7.981 -3.065 -19.241 1.00 92.19 291 ASP A C 1
ATOM 2321 O O . ASP A 1 291 ? -7.574 -4.223 -19.293 1.00 92.19 291 ASP A O 1
ATOM 2325 N N . SER A 1 292 ? -9.047 -2.737 -18.510 1.00 89.00 292 SER A N 1
ATOM 2326 C CA . SER A 1 292 ? -9.785 -3.715 -17.694 1.00 89.00 292 SER A CA 1
ATOM 2327 C C . SER A 1 292 ? -10.487 -4.812 -18.502 1.00 89.00 292 SER A C 1
ATOM 2329 O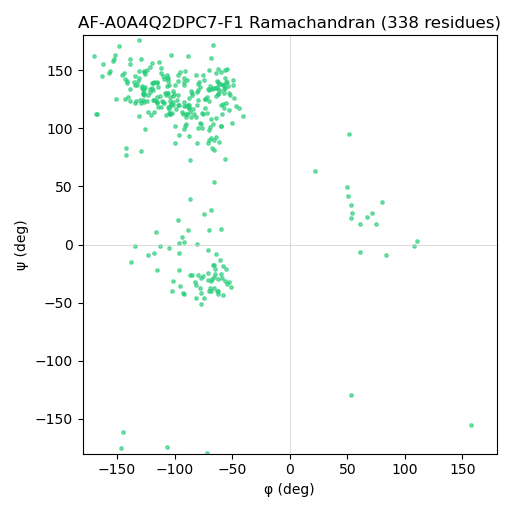 O . SER A 1 292 ? -10.797 -5.868 -17.950 1.00 89.00 292 SER A O 1
ATOM 2331 N N . SER A 1 293 ? -10.748 -4.574 -19.791 1.00 91.44 293 SER A N 1
ATOM 2332 C CA . SER A 1 293 ? -11.370 -5.558 -20.683 1.00 91.44 293 SER A CA 1
ATOM 2333 C C . SER A 1 293 ? -10.336 -6.483 -21.324 1.00 91.44 293 SER A C 1
ATOM 2335 O O . SER A 1 293 ? -10.667 -7.612 -21.683 1.00 91.44 293 SER A O 1
ATOM 2337 N N . HIS A 1 294 ? -9.101 -6.004 -21.470 1.00 94.31 294 HIS A N 1
ATOM 2338 C CA . HIS A 1 294 ? -7.970 -6.735 -22.031 1.00 94.31 294 HIS A CA 1
ATOM 2339 C C . HIS A 1 294 ? -6.689 -6.378 -21.264 1.00 94.31 294 HIS A C 1
ATOM 2341 O O . HIS A 1 294 ? -5.883 -5.588 -21.765 1.00 94.31 294 HIS A O 1
ATOM 2347 N N . PRO A 1 295 ? -6.476 -6.924 -20.052 1.00 93.88 295 PRO A N 1
ATOM 2348 C CA . PRO A 1 295 ? -5.346 -6.545 -19.204 1.00 93.88 295 PRO A CA 1
ATOM 2349 C C . PRO A 1 295 ? -3.986 -6.632 -19.911 1.00 93.88 295 PRO A C 1
ATOM 2351 O O . PRO A 1 295 ? -3.117 -5.790 -19.692 1.00 93.88 295 PRO A O 1
ATOM 2354 N N . GLU A 1 296 ? -3.832 -7.574 -20.842 1.00 94.88 296 GLU A N 1
ATOM 2355 C CA . GLU A 1 296 ? -2.650 -7.761 -21.684 1.00 94.88 296 GLU A CA 1
ATOM 2356 C C . GLU A 1 296 ? -2.381 -6.628 -22.690 1.00 94.88 296 GLU A C 1
ATOM 2358 O O . GLU A 1 296 ? -1.276 -6.526 -23.219 1.00 94.88 296 GLU A O 1
ATOM 2363 N N . LYS A 1 297 ? -3.380 -5.785 -22.973 1.00 96.12 297 LYS A N 1
ATOM 2364 C CA . LYS A 1 297 ? -3.275 -4.590 -23.827 1.00 96.12 297 LYS A CA 1
ATOM 2365 C C . LYS A 1 297 ? -3.038 -3.312 -23.030 1.00 96.12 297 LYS A C 1
ATOM 2367 O O . LYS A 1 297 ? -2.969 -2.239 -23.632 1.00 96.12 297 LYS A O 1
ATOM 2372 N N . SER A 1 298 ? -2.921 -3.412 -21.705 1.00 95.88 298 SER A N 1
ATOM 2373 C CA . SER A 1 298 ? -2.526 -2.276 -20.874 1.00 95.88 298 SER A CA 1
ATOM 2374 C C . SER A 1 298 ? -1.185 -1.723 -21.368 1.00 95.88 298 SER A C 1
ATOM 2376 O O . SER A 1 298 ? -0.366 -2.441 -21.947 1.00 95.88 298 SER A O 1
ATOM 2378 N N . THR A 1 299 ? -0.961 -0.427 -21.183 1.00 96.88 299 THR A N 1
ATOM 2379 C CA . THR A 1 299 ? 0.233 0.245 -21.708 1.00 96.88 299 THR A CA 1
ATOM 2380 C C . THR A 1 299 ? 1.041 0.877 -20.591 1.00 96.88 299 THR A C 1
ATOM 2382 O O . THR A 1 299 ? 0.515 1.230 -19.537 1.00 96.88 299 THR A O 1
ATOM 2385 N N . LEU A 1 300 ? 2.341 1.004 -20.826 1.00 97.12 300 LEU A N 1
ATOM 2386 C CA . LEU A 1 300 ? 3.275 1.646 -19.920 1.00 97.12 300 LEU A CA 1
ATOM 2387 C C . LEU A 1 300 ? 4.153 2.576 -20.741 1.00 97.12 300 LEU A C 1
ATOM 2389 O O . LEU A 1 300 ? 4.792 2.135 -21.694 1.00 97.12 300 LEU A O 1
ATOM 2393 N N . LYS A 1 301 ? 4.142 3.859 -20.391 1.00 97.38 301 LYS A N 1
ATOM 2394 C CA . LYS A 1 301 ? 4.852 4.896 -21.130 1.00 97.38 301 LYS A CA 1
ATOM 2395 C C . LYS A 1 301 ? 5.758 5.693 -20.209 1.00 97.38 301 LYS A C 1
ATOM 2397 O O . LYS A 1 301 ? 5.300 6.206 -19.189 1.00 97.38 301 LYS A O 1
ATOM 2402 N N . LEU A 1 302 ? 7.015 5.863 -20.593 1.00 97.19 302 LEU A N 1
ATOM 2403 C CA . LEU A 1 302 ? 7.925 6.790 -19.935 1.00 97.19 302 LEU A CA 1
ATOM 2404 C C . LEU A 1 302 ? 7.503 8.220 -20.290 1.00 97.19 302 LEU A C 1
ATOM 2406 O O . LEU A 1 302 ? 7.556 8.644 -21.446 1.00 97.19 302 LEU A O 1
ATOM 2410 N N . THR A 1 303 ? 7.042 8.974 -19.296 1.00 96.56 303 THR A N 1
ATOM 2411 C CA . THR A 1 303 ? 6.594 10.356 -19.506 1.00 96.56 303 THR A CA 1
ATOM 2412 C C . THR A 1 303 ? 7.684 11.369 -19.217 1.00 96.56 303 THR A C 1
ATOM 2414 O O . THR A 1 303 ? 7.759 12.390 -19.896 1.00 96.56 303 THR A O 1
ATOM 2417 N N . GLU A 1 304 ? 8.525 11.101 -18.218 1.00 94.38 304 GLU A N 1
ATOM 2418 C CA . GLU A 1 304 ? 9.588 12.014 -17.801 1.00 94.38 304 GLU A CA 1
ATOM 2419 C C . GLU A 1 304 ? 10.823 11.212 -17.388 1.00 94.38 304 GLU A C 1
ATOM 2421 O O . GLU A 1 304 ? 10.716 10.164 -16.754 1.00 94.38 304 GLU A O 1
ATOM 2426 N N . SER A 1 305 ? 12.001 11.730 -17.726 1.00 94.75 305 SER A N 1
ATOM 2427 C CA . SER A 1 305 ? 13.287 11.225 -17.250 1.00 94.75 305 SER A CA 1
ATOM 2428 C C . SER A 1 305 ? 14.174 12.414 -16.911 1.00 94.75 305 SER A C 1
ATOM 2430 O O . SER A 1 305 ? 14.418 13.266 -17.772 1.00 94.75 305 SER A O 1
ATOM 2432 N N . ALA A 1 306 ? 14.657 12.484 -15.677 1.00 92.94 306 ALA A N 1
ATOM 2433 C CA . ALA A 1 306 ? 15.496 13.576 -15.208 1.00 92.94 306 ALA A CA 1
ATOM 2434 C C . ALA A 1 306 ? 16.751 13.029 -14.530 1.00 92.94 306 ALA A C 1
ATOM 2436 O O . ALA A 1 306 ? 16.659 12.283 -13.560 1.00 92.94 306 ALA A O 1
ATOM 2437 N N . ALA A 1 307 ? 17.921 13.449 -15.015 1.00 90.06 307 ALA A N 1
ATOM 2438 C CA . ALA A 1 307 ? 19.180 13.231 -14.318 1.00 90.06 307 ALA A CA 1
ATOM 2439 C C . ALA A 1 307 ? 19.324 14.277 -13.204 1.00 90.06 307 ALA A C 1
ATOM 2441 O O . ALA A 1 307 ? 19.279 15.489 -13.450 1.00 90.06 307 ALA A O 1
ATOM 2442 N N . VAL A 1 308 ? 19.516 13.818 -11.975 1.00 86.25 308 VAL A N 1
ATOM 2443 C CA . VAL A 1 308 ? 19.766 14.666 -10.817 1.00 86.25 308 VAL A CA 1
ATOM 2444 C C . VAL A 1 308 ? 21.223 15.112 -10.872 1.00 86.25 308 VAL A C 1
ATOM 2446 O O . VAL A 1 308 ? 22.161 14.362 -10.614 1.00 86.25 308 VAL A O 1
ATOM 2449 N N . SER A 1 309 ? 21.430 16.366 -11.262 1.00 76.38 309 SER A N 1
ATOM 2450 C CA . SER A 1 309 ? 22.773 16.936 -11.350 1.00 76.38 309 SER A CA 1
ATOM 2451 C C . SER A 1 309 ? 23.243 17.373 -9.966 1.00 76.38 309 SER A C 1
ATOM 2453 O O . SER A 1 309 ? 22.639 18.258 -9.356 1.00 76.38 309 SER A O 1
ATOM 2455 N N . ARG A 1 310 ? 24.351 16.803 -9.478 1.00 71.62 310 ARG A N 1
ATOM 2456 C CA . ARG A 1 310 ? 24.993 17.304 -8.258 1.00 71.62 310 ARG A CA 1
ATOM 2457 C C . ARG A 1 310 ? 25.526 18.722 -8.492 1.00 71.62 310 ARG A C 1
ATOM 2459 O O . ARG A 1 310 ? 26.189 18.963 -9.506 1.00 71.62 310 ARG A O 1
ATOM 2466 N N . PRO A 1 311 ? 25.309 19.664 -7.555 1.00 72.50 311 PRO A N 1
ATOM 2467 C CA . PRO A 1 311 ? 25.979 20.952 -7.604 1.00 72.50 311 PRO A CA 1
ATOM 2468 C C . PRO A 1 311 ? 27.499 20.733 -7.625 1.00 72.50 311 PRO A C 1
ATOM 2470 O O . PRO A 1 311 ? 28.012 19.989 -6.774 1.00 72.50 311 PRO A O 1
ATOM 2473 N N . PRO A 1 312 ? 28.238 21.365 -8.553 1.00 64.12 312 PRO A N 1
ATOM 2474 C CA . PRO A 1 312 ? 29.688 21.250 -8.586 1.00 64.12 312 PRO A CA 1
ATOM 2475 C C . PRO A 1 312 ? 30.273 21.721 -7.244 1.00 64.12 312 PRO A C 1
ATOM 2477 O O . PRO A 1 312 ? 30.047 22.855 -6.826 1.00 64.12 312 PRO A O 1
ATOM 2480 N N . GLY A 1 313 ? 30.999 20.832 -6.555 1.00 68.88 313 GLY A N 1
ATOM 2481 C CA . GLY A 1 313 ? 31.629 21.097 -5.251 1.00 68.88 313 GLY A CA 1
ATOM 2482 C C . GLY A 1 313 ? 30.991 20.402 -4.039 1.00 68.88 313 GLY A C 1
ATOM 2483 O O . GLY A 1 313 ? 31.504 20.539 -2.931 1.00 68.88 313 GLY A O 1
ATOM 2484 N N . SER A 1 314 ? 29.915 19.634 -4.223 1.00 58.38 314 SER A N 1
ATOM 2485 C CA . SER A 1 314 ? 29.340 18.780 -3.172 1.00 58.38 314 SER A CA 1
ATOM 2486 C C . SER A 1 314 ? 30.022 17.406 -3.136 1.00 58.38 314 SER A C 1
ATOM 2488 O O . SER A 1 314 ? 29.467 16.399 -3.559 1.00 58.38 314 SER A O 1
ATOM 2490 N N . SER A 1 315 ? 31.266 17.348 -2.658 1.00 57.06 315 SER A N 1
ATOM 2491 C CA . SER A 1 315 ? 31.892 16.057 -2.347 1.00 57.06 315 SER A CA 1
ATOM 2492 C C . SER A 1 315 ? 31.166 15.434 -1.148 1.00 57.06 315 SER A C 1
ATOM 2494 O O . SER A 1 315 ? 30.958 16.151 -0.159 1.00 57.06 315 SER A O 1
ATOM 2496 N N . PRO A 1 316 ? 30.806 14.137 -1.173 1.00 56.47 316 PRO A N 1
ATOM 2497 C CA . PRO A 1 316 ? 30.257 13.478 0.003 1.00 56.47 316 PRO A CA 1
ATOM 2498 C C . PRO A 1 316 ? 31.268 13.616 1.144 1.00 56.47 316 PRO A C 1
ATOM 2500 O O . PRO A 1 316 ? 32.417 13.182 1.038 1.00 56.47 316 PRO A O 1
ATOM 2503 N N . LYS A 1 317 ? 30.871 14.298 2.225 1.00 56.19 317 LYS A N 1
ATOM 2504 C CA . LYS A 1 317 ? 31.702 14.387 3.427 1.00 56.19 317 LYS A CA 1
ATOM 2505 C C . LYS A 1 317 ? 31.824 12.973 3.974 1.00 56.19 317 LYS A C 1
ATOM 2507 O O . LYS A 1 317 ? 30.851 12.440 4.498 1.00 56.19 317 LYS A O 1
ATOM 2512 N N . SER A 1 318 ? 33.007 12.379 3.855 1.00 49.75 318 SER A N 1
ATOM 2513 C CA . SER A 1 318 ? 33.329 11.132 4.540 1.00 49.75 318 SER A CA 1
ATOM 2514 C C . SER A 1 318 ? 33.025 11.317 6.026 1.00 49.75 318 SER A C 1
ATOM 2516 O O . SER A 1 318 ? 33.635 12.173 6.676 1.00 49.75 318 SER A O 1
ATOM 2518 N N . LEU A 1 319 ? 32.056 10.565 6.551 1.00 48.47 319 LEU A N 1
ATOM 2519 C CA . LEU A 1 319 ? 31.812 10.507 7.988 1.00 48.47 319 LEU A CA 1
ATOM 2520 C C . LEU A 1 319 ? 33.119 10.079 8.675 1.00 48.47 319 LEU A C 1
ATOM 2522 O O . LEU A 1 319 ? 33.790 9.169 8.179 1.00 48.47 319 LEU A O 1
ATOM 2526 N N . PRO A 1 320 ? 33.523 10.736 9.776 1.00 53.78 320 PRO A N 1
ATOM 2527 C CA . PRO A 1 320 ? 34.716 10.331 10.496 1.00 53.78 320 PRO A CA 1
ATOM 2528 C C . PRO A 1 320 ? 34.558 8.878 10.978 1.00 53.78 320 PRO A C 1
ATOM 2530 O O . PRO A 1 320 ? 33.476 8.506 11.447 1.00 53.78 320 PRO A O 1
ATOM 2533 N N . PRO A 1 321 ? 35.610 8.049 10.871 1.00 46.06 321 PRO A N 1
ATOM 2534 C CA . PRO A 1 321 ? 35.560 6.674 11.348 1.00 46.06 321 PRO A CA 1
ATOM 2535 C C . PRO A 1 321 ? 35.261 6.665 12.855 1.00 46.06 321 PRO A C 1
ATOM 2537 O O . PRO A 1 321 ? 36.006 7.254 13.636 1.00 46.06 321 PRO A O 1
ATOM 2540 N N . GLY A 1 322 ? 34.154 6.024 13.247 1.00 49.56 322 GLY A N 1
ATOM 2541 C CA . GLY A 1 322 ? 33.728 5.881 14.647 1.00 49.56 322 GLY A CA 1
ATOM 2542 C C . GLY A 1 322 ? 32.481 6.670 15.067 1.00 49.56 322 GLY A C 1
ATOM 2543 O O . GLY A 1 322 ? 32.116 6.619 16.237 1.00 49.56 322 GLY A O 1
ATOM 2544 N N . ALA A 1 323 ? 31.806 7.383 14.159 1.00 41.16 323 ALA A N 1
ATOM 2545 C CA . ALA A 1 323 ? 30.500 7.972 14.460 1.00 41.16 323 ALA A CA 1
ATOM 2546 C C . ALA A 1 323 ? 29.384 6.916 14.331 1.00 41.16 323 ALA A C 1
ATOM 2548 O O . ALA A 1 323 ? 28.778 6.772 13.269 1.00 41.16 323 ALA A O 1
ATOM 2549 N N . GLU A 1 324 ? 29.106 6.178 15.408 1.00 37.56 324 GLU A N 1
ATOM 2550 C CA . GLU A 1 324 ? 27.821 5.489 15.554 1.00 37.56 324 GLU A CA 1
ATOM 2551 C C . GLU A 1 324 ? 26.734 6.558 15.706 1.00 37.56 324 GLU A C 1
ATOM 2553 O O . GLU A 1 324 ? 26.614 7.223 16.734 1.00 37.56 324 GLU A O 1
ATOM 2558 N N . VAL A 1 325 ? 25.974 6.788 14.635 1.00 38.25 325 VAL A N 1
ATOM 2559 C CA . VAL A 1 325 ? 24.771 7.614 14.706 1.00 38.25 325 VAL A CA 1
ATOM 2560 C C . VAL A 1 325 ? 23.703 6.759 15.371 1.00 38.25 325 VAL A C 1
ATOM 2562 O O . VAL A 1 325 ? 23.102 5.895 14.733 1.00 38.25 325 VAL A O 1
ATOM 2565 N N . GLU A 1 326 ? 23.487 6.988 16.663 1.00 30.09 326 GLU A N 1
ATOM 2566 C CA . GLU A 1 326 ? 22.340 6.458 17.390 1.00 30.09 326 GLU A CA 1
ATOM 2567 C C . GLU A 1 326 ? 21.077 7.091 16.779 1.00 30.09 326 GLU A C 1
ATOM 2569 O O . GLU A 1 326 ? 20.690 8.224 17.075 1.00 30.09 326 GLU A O 1
ATOM 2574 N N . LEU A 1 327 ? 20.489 6.397 15.802 1.00 32.62 327 LEU A N 1
ATOM 2575 C CA . LEU A 1 327 ? 19.241 6.801 15.173 1.00 32.62 327 LEU A CA 1
ATOM 2576 C C . LEU A 1 327 ? 18.127 6.609 16.202 1.00 32.62 327 LEU A C 1
ATOM 2578 O O . LEU A 1 327 ? 17.609 5.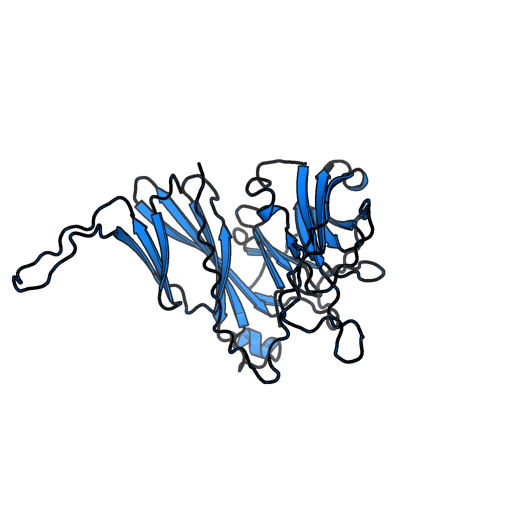507 16.374 1.00 32.62 327 LEU A O 1
ATOM 2582 N N . ALA A 1 328 ? 17.740 7.695 16.874 1.00 26.27 328 ALA A N 1
ATOM 2583 C CA . ALA A 1 328 ? 16.448 7.756 17.543 1.00 26.27 328 ALA A CA 1
ATOM 2584 C C . ALA A 1 328 ? 15.362 7.308 16.543 1.00 26.27 328 ALA A C 1
ATOM 2586 O O . ALA A 1 328 ? 15.467 7.657 15.361 1.00 26.27 328 ALA A O 1
ATOM 2587 N N . PRO A 1 329 ? 14.330 6.554 16.963 1.00 28.30 329 PRO A N 1
ATOM 2588 C CA . PRO A 1 329 ? 13.251 6.160 16.071 1.00 28.30 329 PRO A CA 1
ATOM 2589 C C . PRO A 1 329 ? 12.589 7.429 15.532 1.00 28.30 329 PRO A C 1
ATOM 2591 O O . PRO A 1 329 ? 11.828 8.110 16.221 1.00 28.30 329 PRO A O 1
ATOM 2594 N N . VAL A 1 330 ? 12.925 7.779 14.290 1.00 27.03 330 VAL A N 1
ATOM 2595 C CA . VAL A 1 330 ? 12.288 8.861 13.552 1.00 27.03 330 VAL A CA 1
ATOM 2596 C C . VAL A 1 330 ? 10.895 8.359 13.205 1.00 27.03 330 VAL A C 1
ATOM 2598 O O . VAL A 1 330 ? 10.664 7.781 12.143 1.00 27.03 330 VAL A O 1
ATOM 2601 N N . LEU A 1 331 ? 9.953 8.578 14.124 1.00 30.44 331 LEU A N 1
ATOM 2602 C CA . LEU A 1 331 ? 8.542 8.688 13.786 1.00 30.44 331 LEU A CA 1
ATOM 2603 C C . LEU A 1 331 ? 8.474 9.698 12.642 1.00 30.44 331 LEU A C 1
ATOM 2605 O O . LEU A 1 331 ? 8.665 10.897 12.846 1.00 30.44 331 LEU A O 1
ATOM 2609 N N . HIS A 1 332 ? 8.263 9.200 11.424 1.00 29.84 332 HIS A N 1
ATOM 2610 C CA . HIS A 1 332 ? 7.929 10.027 10.279 1.00 29.84 332 HIS A CA 1
ATOM 2611 C C . HIS A 1 332 ? 6.607 10.720 10.607 1.00 29.84 332 HIS A C 1
ATOM 2613 O O . HIS A 1 332 ? 5.523 10.218 10.314 1.00 29.84 332 HIS A O 1
ATOM 2619 N N . ALA A 1 333 ? 6.685 11.885 11.245 1.00 27.70 333 ALA A N 1
ATOM 2620 C CA . ALA A 1 333 ? 5.576 12.806 11.340 1.00 27.70 333 ALA A CA 1
ATOM 2621 C C . ALA A 1 333 ? 5.329 13.340 9.924 1.00 27.70 333 ALA A C 1
ATOM 2623 O O . ALA A 1 333 ? 5.816 14.402 9.539 1.00 27.70 333 ALA A O 1
ATOM 2624 N N . ARG A 1 334 ? 4.591 12.576 9.110 1.00 31.12 334 ARG A N 1
ATOM 2625 C CA . ARG A 1 334 ? 3.990 13.090 7.880 1.00 31.12 334 ARG A CA 1
ATOM 2626 C C . ARG A 1 334 ? 2.946 14.117 8.297 1.00 31.12 334 ARG A C 1
ATOM 2628 O O . ARG A 1 334 ? 1.787 13.798 8.540 1.00 31.12 334 ARG A O 1
ATOM 2635 N N . MET A 1 335 ? 3.373 15.369 8.404 1.00 28.05 335 MET A N 1
ATOM 2636 C CA . MET A 1 335 ? 2.468 16.498 8.530 1.00 28.05 335 MET A CA 1
ATOM 2637 C C . MET A 1 335 ? 1.775 16.667 7.172 1.00 28.05 335 MET A C 1
ATOM 2639 O O . MET A 1 335 ? 2.291 17.331 6.275 1.00 28.05 335 MET A O 1
ATOM 2643 N N . MET A 1 336 ? 0.630 16.004 6.982 1.00 31.14 336 MET A N 1
ATOM 2644 C CA . MET A 1 336 ? -0.211 16.218 5.805 1.00 31.14 336 MET A CA 1
ATOM 2645 C C . MET A 1 336 ? -0.821 17.619 5.890 1.00 31.14 336 MET A C 1
ATOM 2647 O O . MET A 1 336 ? -1.885 17.828 6.471 1.00 31.14 336 MET A O 1
ATOM 2651 N N . MET A 1 337 ? -0.138 18.606 5.313 1.00 26.28 337 MET A N 1
ATOM 2652 C CA . MET A 1 337 ? -0.772 19.876 4.982 1.00 26.28 337 MET A CA 1
ATOM 2653 C C . MET A 1 337 ? -1.607 19.678 3.718 1.00 26.28 337 MET A C 1
ATOM 2655 O O . MET A 1 337 ? -1.073 19.616 2.614 1.00 26.28 337 MET A O 1
ATOM 2659 N N . LEU A 1 338 ? -2.927 19.593 3.891 1.00 27.48 338 LEU A N 1
ATOM 2660 C CA . LEU A 1 338 ? -3.898 19.684 2.801 1.00 27.48 338 LEU A CA 1
ATOM 2661 C C . LEU A 1 338 ? -3.736 21.055 2.121 1.00 27.48 338 LEU A C 1
ATOM 2663 O O . LEU A 1 338 ? -4.172 22.076 2.660 1.00 27.48 338 LEU A O 1
ATOM 2667 N N . ARG A 1 339 ? -3.073 21.098 0.959 1.00 26.39 339 ARG A N 1
ATOM 2668 C CA . ARG A 1 339 ? -3.098 22.276 0.082 1.00 26.39 339 ARG A CA 1
ATOM 2669 C C . ARG A 1 339 ? -4.423 22.285 -0.685 1.00 26.39 339 ARG A C 1
ATOM 2671 O O . ARG A 1 339 ? -4.892 21.232 -1.107 1.00 26.39 339 ARG A O 1
ATOM 2678 N N . ARG A 1 340 ? -5.039 23.468 -0.743 1.00 32.44 340 ARG A N 1
ATOM 2679 C CA . ARG A 1 340 ? -6.347 23.725 -1.362 1.00 32.44 340 ARG A CA 1
ATOM 2680 C C . ARG A 1 340 ? -6.323 23.557 -2.868 1.00 32.44 340 ARG A C 1
ATOM 2682 O O . ARG A 1 340 ? -5.284 23.930 -3.455 1.00 32.44 340 ARG A O 1
#

Organism: NCBI:txid2316362

Secondary structure (DSSP, 8-state):
-GGG-EEEEEETTTEEEEEEEEEEPPPP---------------EEEEEEEEPPPEEEEEEEEEEEETTEEEEEEEEEEPPPHHHHHHHT--TTSPEEEEEEEEEEEETTEEEEEEEEEEEEESS---EEEE-SSSEEEEE-SSEEEEEETTTTEEEEEEE--TT---EEEEEEETTEEEEEETTEEEEEEPPPPEE-SSSEEEPPPSS--TTPEEE--SEEEE-SS-----TT-EEE-HHHH-TTTTTT-SEEEEEEEEE---B-TTS-B-S-----PPEEEEEEEEEE--SS-GGG-EEEEEEEEE-PPPTT-----PPTT------------------

Foldseek 3Di:
DPDPQWDWDQPPQFKTWIWGQVDADDPPPDPDDDDDPDPPDRDTHTQDIDTDPRFPAFQDKQPCLDPFKIKTWTWHFAQDDPVRCVVPVDDRVGGFTKIWIKMWGADPNHIDIDTLAIATEPDPDFPHWDAQHDQWIWTDDQFKIKIARSNQQWMFIAGEDDVVPFGFQDWHDDDQWIWTQGLFFIFIWGTDDIDHDPDRYDYHADPVGNPPHYHTYGPATATDPDRGDDAPPWHKAFQCRVPVPCSVDALKGKIKTWAFDFDADPVGDGDRPDPDDTDTQKMWMKIWGADPVCRRPTHIDTPDIDGDDDDPPPDPPPDPPPPPPPDDPPNPPPPPDPDD

Nearest PDB structures (foldseek):
  6vcf-assembly6_F  TM=3.757E-01  e=5.914E-02  Nitrosotalea devaniterrae
  3va6-assembly3_B  TM=2.121E-01  e=5.678E-03  Bacteroides thetaiotaomicron
  3ott-assembly1_B  TM=2.132E-01  e=1.450E-02  Bacteroides thetaiotaomicron
  6c7p-assembly2_A  TM=2.297E-01  e=3.701E-02  Synechocystis sp. PCC 6803 substr. Kazusa
  8jov-assembly1_F  TM=2.534E-01  e=4.278E-01  Ralstonia phage GP4

Solvent-accessible surface area (backbone atoms only — not comparable to full-atom values): 20226 Å² total; per-residue (Å²): 75,74,88,77,38,64,46,78,44,77,47,92,50,31,30,45,34,35,27,31,68,77,47,68,44,77,76,76,89,71,92,71,92,74,88,72,94,70,75,90,60,89,44,59,25,80,74,42,79,44,84,42,73,63,41,77,44,80,65,42,72,45,81,51,82,44,68,38,26,34,37,38,35,37,31,23,57,35,80,60,55,67,71,56,29,67,75,66,71,51,70,71,87,59,54,39,49,28,38,39,35,34,40,37,40,50,56,98,87,45,69,48,76,46,77,59,32,62,40,33,44,51,60,96,61,74,77,45,66,44,78,72,56,97,48,30,35,36,36,33,38,95,48,29,40,34,40,36,31,40,79,74,45,26,37,24,62,31,32,73,53,55,87,88,63,67,63,76,56,34,74,52,72,57,93,67,29,41,35,38,35,33,40,61,25,40,36,32,28,72,60,67,80,64,39,77,49,92,52,65,52,48,74,62,42,40,86,91,52,52,66,96,44,51,75,41,59,58,76,31,75,45,61,46,92,57,84,51,81,69,56,104,79,46,53,45,43,40,42,66,75,68,34,81,63,48,83,78,78,48,54,55,43,39,35,35,44,37,37,54,58,79,44,58,46,99,85,68,44,80,52,89,85,64,92,66,88,64,59,61,42,33,42,37,32,34,42,36,37,60,33,88,92,44,64,78,70,34,48,65,41,79,75,47,80,46,75,53,76,76,64,92,86,73,68,83,76,77,75,65,92,83,72,80,76,82,75,67,85,76,74,80,78,77,76,80,75,84,77,133